Protein AF-A0AAE0TF89-F1 (afdb_monomer_lite)

Radius of gyration: 23.38 Å; chains: 1; bounding box: 42×33×92 Å

Structure (mmCIF, N/CA/C/O backbone):
data_AF-A0AAE0TF89-F1
#
_entry.id   AF-A0AAE0TF89-F1
#
loop_
_atom_site.group_PDB
_atom_site.id
_atom_site.type_symbol
_atom_site.label_atom_id
_atom_site.label_alt_id
_atom_site.label_comp_id
_atom_site.label_asym_id
_atom_site.label_entity_id
_atom_site.label_seq_id
_atom_site.pdbx_PDB_ins_code
_atom_site.Cartn_x
_atom_site.Cartn_y
_atom_site.Cartn_z
_atom_site.occupancy
_atom_site.B_iso_or_equiv
_atom_site.auth_seq_id
_atom_site.auth_comp_id
_atom_site.auth_asym_id
_atom_site.auth_atom_id
_atom_site.pdbx_PDB_model_num
ATOM 1 N N . MET A 1 1 ? 21.363 7.075 -75.335 1.00 53.72 1 MET A N 1
ATOM 2 C CA . MET A 1 1 ? 21.783 6.144 -74.266 1.00 53.72 1 MET A CA 1
ATOM 3 C C . MET A 1 1 ? 21.909 6.945 -72.975 1.00 53.72 1 MET A C 1
ATOM 5 O O . MET A 1 1 ? 23.006 7.226 -72.544 1.00 53.72 1 MET A O 1
ATOM 9 N N . GLU A 1 2 ? 20.785 7.382 -72.408 1.00 53.09 2 GLU A N 1
ATOM 10 C CA . GLU A 1 2 ? 20.727 8.344 -71.283 1.00 53.09 2 GLU A CA 1
ATOM 11 C C . GLU A 1 2 ? 19.490 8.018 -70.412 1.00 53.09 2 GLU A C 1
ATOM 13 O O . GLU A 1 2 ? 18.697 8.880 -70.064 1.00 53.09 2 GLU A O 1
ATOM 18 N N . MET A 1 3 ? 19.216 6.729 -70.156 1.00 52.56 3 MET A N 1
ATOM 19 C CA . MET A 1 3 ? 17.988 6.321 -69.439 1.00 52.56 3 MET A CA 1
ATOM 20 C C . MET A 1 3 ? 18.171 5.102 -68.520 1.00 52.56 3 MET A C 1
ATOM 22 O O . MET A 1 3 ? 17.203 4.475 -68.112 1.00 52.56 3 MET A O 1
ATOM 26 N N . TYR A 1 4 ? 19.419 4.759 -68.179 1.00 51.81 4 TYR A N 1
ATOM 27 C CA . TYR A 1 4 ? 19.742 3.656 -67.257 1.00 51.81 4 TYR A CA 1
ATOM 28 C C . TYR A 1 4 ? 20.393 4.131 -65.944 1.00 51.81 4 TYR A C 1
ATOM 30 O O . TYR A 1 4 ? 20.524 3.346 -65.007 1.00 51.81 4 TYR A O 1
ATOM 38 N N . GLY A 1 5 ? 20.770 5.414 -65.848 1.00 50.16 5 GLY A N 1
ATOM 39 C CA . GLY A 1 5 ? 21.428 5.985 -64.665 1.00 50.16 5 GLY A CA 1
ATOM 40 C C . GLY A 1 5 ? 20.470 6.349 -63.528 1.00 50.16 5 GLY A C 1
ATOM 41 O O . GLY A 1 5 ? 20.773 6.102 -62.365 1.00 50.16 5 GLY A O 1
ATOM 42 N N . VAL A 1 6 ? 19.280 6.868 -63.845 1.00 54.62 6 VAL A N 1
ATOM 43 C CA . VAL A 1 6 ? 18.334 7.364 -62.825 1.00 54.62 6 VAL A CA 1
ATOM 44 C C . VAL A 1 6 ? 17.657 6.213 -62.066 1.00 54.62 6 VAL A C 1
ATOM 46 O O . VAL A 1 6 ? 17.413 6.308 -60.865 1.00 54.62 6 VAL A O 1
ATOM 49 N N . LEU A 1 7 ? 17.445 5.073 -62.733 1.00 45.34 7 LEU A N 1
ATOM 50 C CA . LEU A 1 7 ? 16.777 3.902 -62.157 1.00 45.34 7 LEU A CA 1
ATOM 51 C C . LEU A 1 7 ? 17.618 3.195 -61.074 1.00 45.34 7 LEU A C 1
ATOM 53 O O . LEU A 1 7 ? 17.060 2.561 -60.183 1.00 45.34 7 LEU A O 1
ATOM 57 N N . ARG A 1 8 ? 18.953 3.342 -61.094 1.00 51.94 8 ARG A N 1
ATOM 58 C CA . ARG A 1 8 ? 19.834 2.807 -60.038 1.00 51.94 8 ARG A CA 1
ATOM 59 C C . ARG A 1 8 ? 19.891 3.681 -58.783 1.00 51.94 8 ARG A C 1
ATOM 61 O O . ARG A 1 8 ? 20.169 3.152 -57.715 1.00 51.94 8 ARG A O 1
ATOM 68 N N . ILE A 1 9 ? 19.599 4.977 -58.893 1.00 49.66 9 ILE A N 1
ATOM 69 C CA . ILE A 1 9 ? 19.632 5.912 -57.754 1.00 49.66 9 ILE A CA 1
ATOM 70 C C . ILE A 1 9 ? 18.368 5.770 -56.889 1.00 49.66 9 ILE A C 1
ATOM 72 O O . ILE A 1 9 ? 18.429 5.909 -55.671 1.00 49.66 9 ILE A O 1
ATOM 76 N N . ILE A 1 10 ? 17.228 5.414 -57.490 1.00 53.19 10 ILE A N 1
ATOM 77 C CA . ILE A 1 10 ? 15.968 5.217 -56.751 1.00 53.19 10 ILE A CA 1
ATOM 78 C C . ILE A 1 10 ? 16.016 3.938 -55.890 1.00 53.19 10 ILE A C 1
ATOM 80 O O . ILE A 1 10 ? 15.453 3.910 -54.799 1.00 53.19 10 ILE A O 1
ATOM 84 N N . LEU A 1 11 ? 16.740 2.901 -56.330 1.00 50.09 11 LEU A N 1
ATOM 85 C CA . LEU A 1 11 ? 16.826 1.613 -55.624 1.00 50.09 11 LEU A CA 1
ATOM 86 C C . LEU A 1 11 ? 17.770 1.607 -54.407 1.00 50.09 11 LEU A C 1
ATOM 88 O O . LEU A 1 11 ? 17.680 0.696 -53.588 1.00 50.09 11 LEU A O 1
ATOM 92 N N . THR A 1 12 ? 18.659 2.593 -54.249 1.00 50.34 12 THR A N 1
ATOM 93 C CA . THR A 1 12 ? 19.556 2.676 -53.078 1.00 50.34 12 THR A CA 1
ATOM 94 C C . THR A 1 12 ? 18.994 3.534 -51.942 1.00 50.34 12 THR A C 1
ATOM 96 O O . THR A 1 12 ? 19.405 3.364 -50.795 1.00 50.34 12 THR A O 1
ATOM 99 N N . LEU A 1 13 ? 18.015 4.406 -52.214 1.00 48.84 13 LEU A N 1
ATOM 100 C CA . LEU A 1 13 ? 17.406 5.284 -51.203 1.00 48.84 13 LEU A CA 1
ATOM 101 C C . LEU A 1 13 ? 16.336 4.599 -50.335 1.00 48.84 13 LEU A C 1
ATOM 103 O O . LEU A 1 13 ? 16.014 5.100 -49.262 1.00 48.84 13 LEU A O 1
ATOM 107 N N . THR A 1 14 ? 15.814 3.437 -50.732 1.00 49.97 14 THR A N 1
ATOM 108 C CA . THR A 1 14 ? 14.809 2.701 -49.939 1.00 49.97 14 THR A CA 1
ATOM 109 C C . THR A 1 14 ? 15.412 1.799 -48.857 1.00 49.97 14 THR A C 1
ATOM 111 O O . THR A 1 14 ? 14.685 1.308 -48.000 1.00 49.97 14 THR A O 1
ATOM 114 N N . SER A 1 15 ? 16.736 1.596 -48.850 1.00 50.00 15 SER A N 1
ATOM 115 C CA . SER A 1 15 ? 17.427 0.695 -47.909 1.00 50.00 15 SER A CA 1
ATOM 116 C C . SER A 1 15 ? 17.772 1.329 -46.550 1.00 50.00 15 SER A C 1
ATOM 118 O O . SER A 1 15 ? 18.334 0.650 -45.693 1.00 50.00 15 SER A O 1
ATOM 120 N N . TYR A 1 16 ? 17.454 2.609 -46.334 1.00 48.31 16 TYR A N 1
ATOM 121 C CA . TYR A 1 16 ? 17.784 3.342 -45.102 1.00 48.31 16 TYR A CA 1
ATOM 122 C C . TYR A 1 16 ? 16.571 3.693 -44.235 1.00 48.31 16 TYR A C 1
ATOM 124 O O . TYR A 1 16 ? 16.687 4.492 -43.307 1.00 48.31 16 TYR A O 1
ATOM 132 N N . ILE A 1 17 ? 15.415 3.063 -44.459 1.00 57.66 17 ILE A N 1
ATOM 133 C CA . ILE A 1 17 ? 14.362 3.048 -43.437 1.00 57.66 17 ILE A CA 1
ATOM 134 C C . ILE A 1 17 ? 14.752 1.977 -42.418 1.00 57.66 17 ILE A C 1
ATOM 136 O O . ILE A 1 17 ? 14.199 0.881 -42.378 1.00 57.66 17 ILE A O 1
ATOM 140 N N . VAL A 1 18 ? 15.752 2.297 -41.593 1.00 58.41 18 VAL A N 1
ATOM 141 C CA . VAL A 1 18 ? 15.898 1.653 -40.291 1.00 58.41 18 VAL A CA 1
ATOM 142 C C . VAL A 1 18 ? 14.639 2.045 -39.530 1.00 58.41 18 VAL A C 1
ATOM 144 O O . VAL A 1 18 ? 14.551 3.135 -38.962 1.00 58.41 18 VAL A O 1
ATOM 147 N N . LEU A 1 19 ? 13.621 1.183 -39.576 1.00 53.25 19 LEU A N 1
ATOM 148 C CA . LEU A 1 19 ? 12.560 1.220 -38.589 1.00 53.25 19 LEU A CA 1
ATOM 149 C C . LEU A 1 19 ? 13.248 0.992 -37.244 1.00 53.25 19 LEU A C 1
ATOM 151 O O . LEU A 1 19 ? 13.495 -0.140 -36.838 1.00 53.25 19 LEU A O 1
ATOM 155 N N . CYS A 1 20 ? 13.549 2.086 -36.547 1.00 48.41 20 CYS A N 1
ATOM 156 C CA . CYS A 1 20 ? 13.600 2.081 -35.098 1.00 48.41 20 CYS A CA 1
ATOM 157 C C . CYS A 1 20 ? 12.196 1.695 -34.632 1.00 48.41 20 CYS A C 1
ATOM 159 O O . CYS A 1 20 ? 11.366 2.546 -34.309 1.00 48.41 20 CYS A O 1
ATOM 161 N N . THR A 1 21 ? 11.897 0.398 -34.641 1.00 48.00 21 THR A N 1
ATOM 162 C CA . THR A 1 21 ? 10.799 -0.141 -33.863 1.00 48.00 21 THR A CA 1
ATOM 163 C C . THR A 1 21 ? 11.173 0.144 -32.418 1.00 48.00 21 THR A C 1
ATOM 165 O O . THR A 1 21 ? 11.981 -0.571 -31.826 1.00 48.00 21 THR A O 1
ATOM 168 N N . ARG A 1 22 ? 10.645 1.237 -31.854 1.00 51.31 22 ARG A N 1
ATOM 169 C CA . ARG A 1 22 ? 10.562 1.371 -30.400 1.00 51.31 22 ARG A CA 1
ATOM 170 C C . ARG A 1 22 ? 9.903 0.085 -29.924 1.00 51.31 22 ARG A C 1
ATOM 172 O O . ARG A 1 22 ? 8.754 -0.160 -30.288 1.00 51.31 22 ARG A O 1
ATOM 179 N N . GLY A 1 23 ? 10.638 -0.746 -29.191 1.00 45.41 23 GLY A N 1
ATOM 180 C CA . GLY A 1 23 ? 10.047 -1.876 -28.493 1.00 45.41 23 GLY A CA 1
ATOM 181 C C . GLY A 1 23 ? 8.944 -1.328 -27.598 1.00 45.41 23 GLY A C 1
ATOM 182 O O . GLY A 1 23 ? 9.224 -0.689 -26.589 1.00 45.41 23 GLY A O 1
ATOM 183 N N . GLN A 1 24 ? 7.691 -1.486 -28.018 1.00 49.53 24 GLN A N 1
ATOM 184 C CA . GLN A 1 24 ? 6.529 -1.237 -27.179 1.00 49.53 24 GLN A CA 1
ATOM 185 C C . GLN A 1 24 ? 6.420 -2.435 -26.245 1.00 49.53 24 GLN A C 1
ATOM 187 O O . GLN A 1 24 ? 5.782 -3.433 -26.559 1.00 49.53 24 GLN A O 1
ATOM 192 N N . GLY A 1 25 ? 7.138 -2.349 -25.135 1.00 54.75 25 GLY A N 1
ATOM 193 C CA . GLY A 1 25 ? 7.167 -3.366 -24.095 1.00 54.75 25 GLY A CA 1
ATOM 194 C C . GLY A 1 25 ? 7.414 -2.709 -22.750 1.00 54.75 25 GLY A C 1
ATOM 195 O O . GLY A 1 25 ? 8.393 -3.003 -22.080 1.00 54.75 25 GLY A O 1
ATOM 196 N N . THR A 1 26 ? 6.581 -1.734 -22.399 1.00 66.00 26 THR A N 1
ATOM 197 C CA . THR A 1 26 ? 6.654 -1.007 -21.124 1.00 66.00 26 THR A CA 1
ATOM 198 C C . THR A 1 26 ? 5.358 -1.171 -20.340 1.00 66.00 26 THR A C 1
ATOM 200 O O . THR A 1 26 ? 4.890 -0.251 -19.680 1.00 66.00 26 THR A O 1
ATOM 203 N N . SER A 1 27 ? 4.738 -2.350 -20.419 1.00 80.56 27 SER A N 1
ATOM 204 C CA . SER A 1 27 ? 3.669 -2.720 -19.492 1.00 80.56 27 SER A CA 1
ATOM 205 C C . SER A 1 27 ? 4.264 -3.556 -18.365 1.00 80.56 27 SER A C 1
ATOM 207 O O . SER A 1 27 ? 5.006 -4.505 -18.611 1.00 80.56 27 SER A O 1
ATOM 209 N N . CYS A 1 28 ? 3.965 -3.195 -17.121 1.00 87.19 28 CYS A N 1
ATOM 210 C CA . CYS A 1 28 ? 4.351 -3.996 -15.973 1.00 87.19 28 CYS A CA 1
ATOM 211 C C . CYS A 1 28 ? 3.206 -4.968 -15.665 1.00 87.19 28 CYS A C 1
ATOM 213 O O . CYS A 1 28 ? 2.103 -4.550 -15.315 1.00 87.19 28 CYS A O 1
ATOM 215 N N . LYS A 1 29 ? 3.443 -6.273 -15.826 1.00 92.94 29 LYS A N 1
ATOM 216 C CA . LYS A 1 29 ? 2.434 -7.308 -15.573 1.00 92.94 29 LYS A CA 1
ATOM 217 C C . LYS A 1 29 ? 2.501 -7.758 -14.121 1.00 92.94 29 LYS A C 1
ATOM 219 O O . LYS A 1 29 ? 3.475 -8.399 -13.717 1.00 92.94 29 LYS A O 1
ATOM 224 N N . THR A 1 30 ? 1.446 -7.478 -13.360 1.00 92.25 30 THR A N 1
ATOM 225 C CA . THR A 1 30 ? 1.287 -7.937 -11.974 1.00 92.25 30 THR A CA 1
ATOM 226 C C . THR A 1 30 ? 1.415 -9.464 -11.878 1.00 92.25 30 THR A C 1
ATOM 228 O O . THR A 1 30 ? 0.779 -10.220 -12.619 1.00 92.25 30 THR A O 1
ATOM 231 N N . LYS A 1 31 ? 2.254 -9.933 -10.953 1.00 93.00 31 LYS A N 1
ATOM 232 C CA . LYS A 1 31 ? 2.510 -11.341 -10.628 1.00 93.00 31 LYS A CA 1
ATOM 233 C C . LYS A 1 31 ? 2.360 -11.542 -9.121 1.00 93.00 31 LYS A C 1
ATOM 235 O O . LYS A 1 31 ? 3.315 -11.425 -8.355 1.00 93.00 31 LYS A O 1
ATOM 240 N N . GLY A 1 32 ? 1.141 -11.881 -8.707 1.00 92.69 32 GLY A N 1
ATOM 241 C CA . GLY A 1 32 ? 0.784 -11.974 -7.292 1.00 92.69 32 GLY A CA 1
ATOM 242 C C . GLY A 1 32 ? 0.779 -10.602 -6.615 1.00 92.69 32 GLY A C 1
ATOM 243 O O . GLY A 1 32 ? 0.699 -9.577 -7.283 1.00 92.69 32 GLY A O 1
ATOM 244 N N . ARG A 1 33 ? 0.884 -10.587 -5.283 1.00 93.56 33 ARG A N 1
ATOM 245 C CA . ARG A 1 33 ? 0.727 -9.363 -4.475 1.00 93.56 33 ARG A CA 1
ATOM 246 C C . ARG A 1 33 ? 1.940 -8.427 -4.470 1.00 93.56 33 ARG A C 1
ATOM 248 O O . ARG A 1 33 ? 1.828 -7.269 -4.094 1.00 93.56 33 ARG A O 1
ATOM 255 N N . CYS A 1 34 ? 3.103 -8.945 -4.855 1.00 92.19 34 CYS A N 1
ATOM 256 C CA . CYS A 1 34 ? 4.397 -8.338 -4.528 1.00 92.19 34 CYS A CA 1
ATOM 257 C C . CYS A 1 34 ? 5.278 -8.015 -5.711 1.00 92.19 34 CYS A C 1
ATOM 259 O O . CYS A 1 34 ? 6.291 -7.336 -5.552 1.00 92.19 34 CYS A O 1
ATOM 261 N N . LYS A 1 35 ? 4.978 -8.613 -6.858 1.00 92.19 35 LYS A N 1
ATOM 262 C CA . LYS A 1 35 ? 5.892 -8.623 -7.980 1.00 92.19 35 LYS A CA 1
ATOM 263 C C . LYS A 1 35 ? 5.171 -8.126 -9.205 1.00 92.19 35 LYS A C 1
ATOM 265 O O . LYS A 1 35 ? 4.012 -8.451 -9.443 1.00 92.19 35 LYS A O 1
ATOM 270 N N . CYS A 1 36 ? 5.899 -7.384 -10.006 1.00 91.69 36 CYS A N 1
ATOM 271 C CA . CYS A 1 36 ? 5.471 -6.983 -11.318 1.00 91.69 36 CYS A CA 1
ATOM 272 C C . CYS A 1 36 ? 6.632 -7.188 -12.284 1.00 91.69 36 CYS A C 1
ATOM 274 O O . CYS A 1 36 ? 7.776 -6.911 -11.932 1.00 91.69 36 CYS A O 1
ATOM 276 N N . VAL A 1 37 ? 6.354 -7.763 -13.451 1.00 92.62 37 VAL A N 1
ATOM 277 C CA . VAL A 1 37 ? 7.380 -8.178 -14.416 1.00 92.62 37 VAL A CA 1
ATOM 278 C C . VAL A 1 37 ? 7.155 -7.440 -15.726 1.00 92.62 37 VAL A C 1
ATOM 280 O O . VAL A 1 37 ? 6.039 -7.432 -16.250 1.00 92.62 37 VAL A O 1
ATOM 283 N N . PHE A 1 38 ? 8.212 -6.819 -16.231 1.00 88.88 38 PHE A N 1
ATOM 284 C CA . PHE A 1 38 ? 8.236 -6.122 -17.508 1.00 88.88 38 PHE A CA 1
ATOM 285 C C . PHE A 1 38 ? 8.462 -7.096 -18.666 1.00 88.88 38 PHE A C 1
ATOM 287 O O . PHE A 1 38 ? 8.901 -8.233 -18.481 1.00 88.88 38 PHE A O 1
ATOM 294 N N . ASP A 1 39 ? 8.167 -6.646 -19.884 1.00 88.56 39 ASP A N 1
ATOM 295 C CA . ASP A 1 39 ? 8.312 -7.471 -21.086 1.00 88.56 39 ASP A CA 1
ATOM 296 C C . ASP A 1 39 ? 9.784 -7.815 -21.406 1.00 88.56 39 ASP A C 1
ATOM 298 O O . ASP A 1 39 ? 10.045 -8.811 -22.078 1.00 88.56 39 ASP A O 1
ATOM 302 N N . ASP A 1 40 ? 10.744 -7.044 -20.885 1.00 83.88 40 ASP A N 1
ATOM 303 C CA . ASP A 1 40 ? 12.190 -7.289 -20.999 1.00 83.88 40 ASP A CA 1
ATOM 304 C C . ASP A 1 40 ? 12.751 -8.234 -19.914 1.00 83.88 40 ASP A C 1
ATOM 306 O O . ASP A 1 40 ? 13.953 -8.496 -19.872 1.00 83.88 40 ASP A O 1
ATOM 310 N N . GLY A 1 41 ? 11.885 -8.766 -19.044 1.00 85.69 41 GLY A N 1
ATOM 311 C CA . GLY A 1 41 ? 12.242 -9.686 -17.964 1.00 85.69 41 GLY A CA 1
ATOM 312 C C . GLY A 1 41 ? 12.628 -9.007 -16.651 1.00 85.69 41 GLY A C 1
ATOM 313 O O . GLY A 1 41 ? 12.650 -9.683 -15.620 1.00 85.69 41 GLY A O 1
ATOM 314 N N . LYS A 1 42 ? 12.852 -7.686 -16.638 1.00 86.12 42 LYS A N 1
ATOM 315 C CA . LYS A 1 42 ? 13.070 -6.945 -15.391 1.00 86.12 42 LYS A CA 1
ATOM 316 C C . LYS A 1 42 ? 11.837 -7.035 -14.502 1.00 86.12 42 LYS A C 1
ATOM 318 O O . LYS A 1 42 ? 10.716 -7.253 -14.971 1.00 86.12 42 LYS A O 1
ATOM 323 N N . ALA A 1 43 ? 12.022 -6.838 -13.202 1.00 88.06 43 ALA A N 1
ATOM 324 C CA . ALA A 1 43 ? 10.921 -6.915 -12.261 1.00 88.06 43 ALA A CA 1
ATOM 325 C C . ALA A 1 43 ? 11.037 -5.888 -11.141 1.00 88.06 43 ALA A C 1
ATOM 327 O O . ALA A 1 43 ? 12.122 -5.550 -10.682 1.00 88.06 43 ALA A O 1
ATOM 328 N N . ILE A 1 44 ? 9.877 -5.459 -10.659 1.00 86.75 44 ILE A N 1
ATOM 329 C CA . ILE A 1 44 ? 9.731 -4.778 -9.379 1.00 86.75 44 ILE A CA 1
ATOM 330 C C . ILE A 1 44 ? 9.265 -5.828 -8.391 1.00 86.75 44 ILE A C 1
ATOM 332 O O . ILE A 1 44 ? 8.268 -6.505 -8.638 1.00 86.75 44 ILE A O 1
ATOM 336 N N . ASN A 1 45 ? 9.990 -5.978 -7.289 1.00 88.81 45 ASN A N 1
ATOM 337 C CA . ASN A 1 45 ? 9.646 -6.908 -6.228 1.00 88.81 45 ASN A CA 1
ATOM 338 C C . ASN A 1 45 ? 9.683 -6.178 -4.886 1.00 88.81 45 ASN A C 1
ATOM 340 O O . ASN A 1 45 ? 10.750 -5.806 -4.417 1.00 88.81 45 ASN A O 1
ATOM 344 N N . ILE A 1 46 ? 8.517 -5.989 -4.272 1.00 90.19 46 ILE A N 1
ATOM 345 C CA . ILE A 1 46 ? 8.377 -5.300 -2.980 1.00 90.19 46 ILE A CA 1
ATOM 346 C C . ILE A 1 46 ? 8.223 -6.272 -1.803 1.00 90.19 46 ILE A C 1
ATOM 348 O O . ILE A 1 46 ? 7.859 -5.867 -0.702 1.00 90.19 46 ILE A O 1
ATOM 352 N N . MET A 1 47 ? 8.498 -7.562 -2.016 1.00 89.94 47 MET A N 1
ATOM 353 C CA . MET A 1 47 ? 8.330 -8.615 -1.010 1.00 89.94 47 MET A CA 1
ATOM 354 C C . MET A 1 47 ? 9.146 -8.385 0.267 1.00 89.94 47 MET A C 1
ATOM 356 O O . MET A 1 47 ? 8.668 -8.718 1.347 1.00 89.94 47 MET A O 1
ATOM 360 N N . SER A 1 48 ? 10.350 -7.815 0.163 1.00 87.50 48 SER A N 1
ATOM 361 C CA . SER A 1 48 ? 11.207 -7.523 1.320 1.00 87.50 48 SER A CA 1
ATOM 362 C C . SER A 1 48 ? 10.772 -6.285 2.110 1.00 87.50 48 SER A C 1
ATOM 364 O O . SER A 1 48 ? 11.254 -6.074 3.220 1.00 87.50 48 SER A O 1
ATOM 366 N N . LEU A 1 49 ? 9.845 -5.478 1.577 1.00 87.31 49 LEU A N 1
ATOM 367 C CA . LEU A 1 49 ? 9.368 -4.267 2.246 1.00 87.31 49 LEU A CA 1
ATOM 368 C C . LEU A 1 49 ? 8.292 -4.550 3.300 1.00 87.31 49 LEU A C 1
ATOM 370 O O . LEU A 1 49 ? 8.078 -3.718 4.178 1.00 87.31 49 LEU A O 1
ATOM 374 N N . GLY A 1 50 ? 7.584 -5.674 3.191 1.00 89.50 50 GLY A N 1
ATOM 375 C CA . GLY A 1 50 ? 6.480 -6.018 4.082 1.00 89.50 50 GLY A CA 1
ATOM 376 C C . GLY A 1 50 ? 6.909 -6.896 5.251 1.00 89.50 50 GLY A C 1
ATOM 377 O O . GLY A 1 50 ? 7.775 -7.758 5.109 1.00 89.50 50 GLY A O 1
ATOM 378 N N . ASN A 1 51 ? 6.256 -6.719 6.396 1.00 95.00 51 ASN A N 1
ATOM 379 C CA . ASN A 1 51 ? 6.388 -7.633 7.523 1.00 95.00 51 ASN A CA 1
ATOM 380 C C . ASN A 1 51 ? 5.517 -8.881 7.297 1.00 95.00 51 ASN A C 1
ATOM 382 O O . ASN A 1 51 ? 4.390 -8.785 6.812 1.00 95.00 51 ASN A O 1
ATOM 386 N N . THR A 1 52 ? 6.012 -10.056 7.684 1.00 96.69 52 THR A N 1
ATOM 387 C CA . THR A 1 52 ? 5.302 -11.344 7.549 1.00 96.69 52 THR A CA 1
ATOM 388 C C . THR A 1 52 ? 4.644 -11.821 8.846 1.00 96.69 52 THR A C 1
ATOM 390 O O . THR A 1 52 ? 4.013 -12.875 8.870 1.00 96.69 52 THR A O 1
ATOM 393 N N . ASP A 1 53 ? 4.758 -11.053 9.929 1.00 96.88 53 ASP A N 1
ATOM 394 C CA . ASP A 1 53 ? 4.255 -11.376 11.270 1.00 96.88 53 ASP A CA 1
ATOM 395 C C . ASP A 1 53 ? 2.791 -10.951 11.491 1.00 96.88 53 ASP A C 1
ATOM 397 O O . ASP A 1 53 ? 2.324 -10.871 12.626 1.00 96.88 53 ASP A O 1
ATOM 401 N N . SER A 1 54 ? 2.056 -10.701 10.401 1.00 96.00 54 SER A N 1
ATOM 402 C CA . SER A 1 54 ? 0.670 -10.207 10.400 1.00 96.00 54 SER A CA 1
ATOM 403 C C . SER A 1 54 ? 0.481 -8.835 11.059 1.00 96.00 54 SER A C 1
ATOM 405 O O . SER A 1 54 ? -0.649 -8.468 11.390 1.00 96.00 54 SER A O 1
ATOM 407 N N . LYS A 1 55 ? 1.562 -8.061 11.224 1.00 97.31 55 LYS A N 1
ATOM 408 C CA . LYS A 1 55 ? 1.524 -6.670 11.684 1.00 97.31 55 LYS A CA 1
ATOM 409 C C . LYS A 1 55 ? 1.863 -5.709 10.549 1.00 97.31 55 LYS A C 1
ATOM 411 O O . LYS A 1 55 ? 2.617 -6.074 9.643 1.00 97.31 55 LYS A O 1
ATOM 416 N N . PRO A 1 56 ? 1.345 -4.472 10.587 1.00 96.69 56 PRO A N 1
ATOM 417 C CA . PRO A 1 56 ? 1.745 -3.467 9.620 1.00 96.69 56 PRO A CA 1
ATOM 418 C C . PRO A 1 56 ? 3.242 -3.164 9.733 1.00 96.69 56 PRO A C 1
ATOM 420 O O . PRO A 1 56 ? 3.799 -3.087 10.828 1.00 96.69 56 PRO A O 1
ATOM 423 N N . ARG A 1 57 ? 3.909 -2.985 8.587 1.00 95.19 57 ARG A N 1
ATOM 424 C CA . ARG A 1 57 ? 5.300 -2.511 8.558 1.00 95.19 57 ARG A CA 1
ATOM 425 C C . ARG A 1 57 ? 5.391 -1.063 9.033 1.00 95.19 57 ARG A C 1
ATOM 427 O O . ARG A 1 57 ? 6.352 -0.695 9.704 1.00 95.19 57 ARG A O 1
ATOM 434 N N . PHE A 1 58 ? 4.398 -0.267 8.662 1.00 94.81 58 PHE A N 1
ATOM 435 C CA . PHE A 1 58 ? 4.253 1.127 9.048 1.00 94.81 58 PHE A CA 1
ATOM 436 C C . PHE A 1 58 ? 2.945 1.225 9.797 1.00 94.81 58 PHE A C 1
ATOM 438 O O . PHE A 1 58 ? 1.896 1.075 9.182 1.00 94.81 58 PHE A O 1
ATOM 445 N N . GLN A 1 59 ? 3.024 1.381 11.110 1.00 96.00 59 GLN A N 1
ATOM 446 C CA . GLN A 1 59 ? 1.864 1.403 11.987 1.00 96.00 59 GLN A CA 1
ATOM 447 C C . GLN A 1 59 ? 1.573 2.837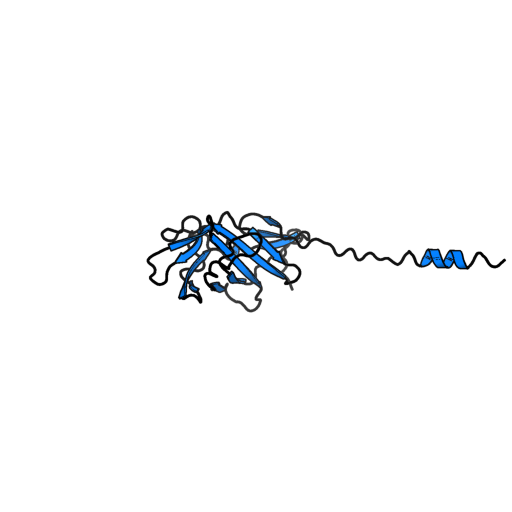 12.416 1.00 96.00 59 GLN A C 1
ATOM 449 O O . GLN A 1 59 ? 2.514 3.548 12.771 1.00 96.00 59 GLN A O 1
ATOM 454 N N . ASP A 1 60 ? 0.299 3.232 12.380 1.00 94.88 60 ASP A N 1
ATOM 455 C CA . ASP A 1 60 ? -0.204 4.513 12.887 1.00 94.88 60 ASP A CA 1
ATOM 456 C C . ASP A 1 60 ? 0.654 5.714 12.456 1.00 94.88 60 ASP A C 1
ATOM 458 O O . ASP A 1 60 ? 1.019 6.589 13.246 1.00 94.88 60 ASP A O 1
ATOM 462 N N . VAL A 1 61 ? 1.024 5.758 11.174 1.00 92.94 61 VAL A N 1
ATOM 463 C CA . VAL A 1 61 ? 1.797 6.870 10.622 1.00 92.94 61 VAL A CA 1
ATOM 464 C C . VAL A 1 61 ? 0.849 8.021 10.334 1.00 92.94 61 VAL A C 1
ATOM 466 O O . VAL A 1 61 ? -0.094 7.889 9.557 1.00 92.94 61 VAL A O 1
ATOM 469 N N . ARG A 1 62 ? 1.105 9.163 10.969 1.00 92.94 62 ARG A N 1
ATOM 470 C CA . ARG A 1 62 ? 0.284 10.365 10.821 1.00 92.94 62 ARG A CA 1
ATOM 471 C C . ARG A 1 62 ? 0.393 10.938 9.404 1.00 92.94 62 ARG A C 1
ATOM 473 O O . ARG A 1 62 ? 1.501 11.192 8.930 1.00 92.94 62 ARG A O 1
ATOM 480 N N . GLY A 1 63 ? -0.748 11.131 8.751 1.00 88.00 63 GLY A N 1
ATOM 481 C CA . GLY A 1 63 ? -0.880 11.777 7.449 1.00 88.00 63 GLY A CA 1
ATOM 482 C C . GLY A 1 63 ? -0.909 13.300 7.532 1.00 88.00 63 GLY A C 1
ATOM 483 O O . GLY A 1 63 ? -0.952 13.884 8.615 1.00 88.00 63 GLY A O 1
ATOM 484 N N . GLN A 1 64 ? -0.886 13.956 6.369 1.00 87.62 64 GLN A N 1
ATOM 485 C CA . GLN A 1 64 ? -0.985 15.422 6.279 1.00 87.62 64 GLN A CA 1
ATOM 486 C C . GLN A 1 64 ? -2.406 15.943 6.543 1.00 87.62 64 GLN A C 1
ATOM 488 O O . GLN A 1 64 ? -2.585 17.121 6.836 1.00 87.62 64 GLN A O 1
ATOM 493 N N . ASP A 1 65 ? -3.409 15.070 6.454 1.00 85.38 65 ASP A N 1
ATOM 494 C CA . ASP A 1 65 ? -4.801 15.308 6.849 1.00 85.38 65 ASP A CA 1
ATOM 495 C C . ASP A 1 65 ? -5.048 15.081 8.352 1.00 85.38 65 ASP A C 1
ATOM 497 O O . ASP A 1 65 ? -6.189 15.106 8.817 1.00 85.38 65 ASP A O 1
ATOM 501 N N . GLU A 1 66 ? -3.968 14.887 9.116 1.00 89.88 66 GLU A N 1
ATOM 502 C CA . GLU A 1 66 ? -3.949 14.656 10.560 1.00 89.88 66 GLU A CA 1
ATOM 503 C C . GLU A 1 66 ? -4.591 13.323 11.000 1.00 89.88 66 GLU A C 1
ATOM 505 O O . GLU A 1 66 ? -4.630 13.048 12.201 1.00 89.88 66 GLU A O 1
ATOM 510 N N . GLU A 1 67 ? -5.044 12.483 10.060 1.00 89.31 67 GLU A N 1
ATOM 511 C CA . GLU A 1 67 ? -5.455 11.096 10.305 1.00 89.31 67 GLU A CA 1
ATOM 512 C C . GLU A 1 67 ? -4.231 10.167 10.400 1.00 89.31 67 GLU A C 1
ATOM 514 O O . GLU A 1 67 ? -3.097 10.559 10.112 1.00 89.31 67 GLU A O 1
ATOM 519 N N . TYR A 1 68 ? -4.438 8.925 10.830 1.00 93.94 68 TYR A N 1
ATOM 520 C CA . TYR A 1 68 ? -3.376 7.936 10.994 1.00 93.94 68 TYR A CA 1
ATOM 521 C C . TYR A 1 68 ? -3.541 6.790 10.003 1.00 93.94 68 TYR A C 1
ATOM 523 O O . TYR A 1 68 ? -4.650 6.388 9.663 1.00 93.94 68 TYR A O 1
ATOM 531 N N . TYR A 1 69 ? -2.421 6.253 9.535 1.00 95.00 69 TYR A N 1
ATOM 532 C CA . TYR A 1 69 ? -2.406 5.240 8.494 1.00 95.00 69 TYR A CA 1
ATOM 533 C C . TYR A 1 69 ? -1.470 4.103 8.856 1.00 95.00 69 TYR A C 1
ATOM 535 O O . TYR A 1 69 ? -0.276 4.309 9.085 1.00 95.00 69 TYR A O 1
ATOM 543 N N . SER A 1 70 ? -2.007 2.890 8.803 1.00 96.75 70 SER A N 1
ATOM 544 C CA . SER A 1 70 ? -1.214 1.672 8.854 1.00 96.75 70 SER A CA 1
ATOM 545 C C . SER A 1 70 ? -1.131 1.038 7.476 1.00 96.75 70 SER A C 1
ATOM 547 O O . SER A 1 70 ? -2.113 0.987 6.726 1.00 96.75 70 SER A O 1
ATOM 549 N N . TYR A 1 71 ? 0.043 0.530 7.123 1.00 96.75 71 TYR A N 1
ATOM 550 C CA . TYR A 1 71 ? 0.265 -0.139 5.852 1.00 96.75 71 TYR A CA 1
ATOM 551 C C . TYR A 1 71 ? 1.277 -1.275 5.966 1.00 96.75 71 TYR A C 1
ATOM 553 O O . TYR A 1 71 ? 2.315 -1.178 6.631 1.00 96.75 71 TYR A O 1
ATOM 561 N N . ASN A 1 72 ? 0.989 -2.345 5.232 1.00 97.12 72 ASN A N 1
ATOM 562 C CA . ASN A 1 72 ? 1.916 -3.432 4.994 1.00 97.12 72 ASN A CA 1
ATOM 563 C C . ASN A 1 72 ? 1.915 -3.769 3.500 1.00 97.12 72 ASN A C 1
ATOM 565 O O . ASN A 1 72 ? 0.897 -4.239 2.984 1.00 97.12 72 ASN A O 1
ATOM 569 N N . PRO A 1 73 ? 3.026 -3.552 2.778 1.00 93.31 73 PRO A N 1
ATOM 570 C CA . PRO A 1 73 ? 3.115 -4.045 1.416 1.00 93.31 73 PRO A CA 1
ATOM 571 C C . PRO A 1 73 ? 3.080 -5.571 1.442 1.00 93.31 73 PRO A C 1
ATOM 573 O O . PRO A 1 73 ? 3.579 -6.185 2.386 1.00 93.31 73 PRO A O 1
ATOM 576 N N . CYS A 1 74 ? 2.549 -6.180 0.380 1.00 92.38 74 CYS A N 1
ATOM 577 C CA . CYS A 1 74 ? 2.553 -7.627 0.133 1.00 92.38 74 CYS A CA 1
ATOM 578 C C . CYS A 1 74 ? 1.711 -8.524 1.034 1.00 92.38 74 CYS A C 1
ATOM 580 O O . CYS A 1 74 ? 1.045 -9.434 0.533 1.00 92.38 74 CYS A O 1
ATOM 582 N N . TYR A 1 75 ? 1.822 -8.348 2.344 1.00 97.19 75 TYR A N 1
ATOM 583 C CA . TYR A 1 75 ? 1.325 -9.301 3.319 1.00 97.19 75 TYR A CA 1
ATOM 584 C C . TYR A 1 75 ? 0.144 -8.704 4.077 1.00 97.19 75 TYR A C 1
ATOM 586 O O . TYR A 1 75 ? 0.214 -7.550 4.504 1.00 97.19 75 TYR A O 1
ATOM 594 N N . PRO A 1 76 ? -0.934 -9.478 4.268 1.00 98.12 76 PRO A N 1
ATOM 595 C CA . PRO A 1 76 ? -2.073 -9.013 5.035 1.00 98.12 76 PRO A CA 1
ATOM 596 C C . PRO A 1 76 ? -1.666 -8.769 6.488 1.00 98.12 76 PRO A C 1
ATOM 598 O O . PRO A 1 76 ? -0.865 -9.514 7.057 1.00 98.12 76 PRO A O 1
ATOM 601 N N . PHE A 1 77 ? -2.251 -7.744 7.096 1.00 98.50 77 PHE A N 1
ATOM 602 C CA . PHE A 1 77 ? -2.207 -7.535 8.539 1.00 98.50 77 PHE A CA 1
ATOM 603 C C . PHE A 1 77 ? -3.619 -7.400 9.107 1.00 98.50 77 PHE A C 1
ATOM 605 O O . PHE A 1 77 ? -4.594 -7.243 8.364 1.00 98.50 77 PHE A O 1
ATOM 612 N N . THR A 1 78 ? -3.718 -7.491 10.433 1.00 97.75 78 THR A N 1
ATOM 613 C CA . THR A 1 78 ? -4.949 -7.188 11.168 1.00 97.75 78 THR A CA 1
ATOM 614 C C . THR A 1 78 ? -4.681 -6.154 12.250 1.00 97.75 78 THR A C 1
ATOM 616 O O . THR A 1 78 ? -3.780 -6.327 13.067 1.00 97.75 78 THR A O 1
ATOM 619 N N . GLU A 1 79 ? -5.488 -5.096 12.264 1.00 94.88 79 GLU A N 1
ATOM 620 C CA . GLU A 1 79 ? -5.450 -4.031 13.266 1.00 94.88 79 GLU A CA 1
ATOM 621 C C . GLU A 1 79 ? -6.869 -3.514 13.521 1.00 94.88 79 GLU A C 1
ATOM 623 O O . GLU A 1 79 ? -7.473 -2.879 12.656 1.00 94.88 79 GLU A O 1
ATOM 628 N N . GLY A 1 80 ? -7.435 -3.841 14.686 1.00 94.38 80 GLY A N 1
ATOM 629 C CA . GLY A 1 80 ? -8.845 -3.564 14.972 1.00 94.38 80 GLY A CA 1
ATOM 630 C C . GLY A 1 80 ? -9.764 -4.148 13.890 1.00 94.38 80 GLY A C 1
ATOM 631 O O . GLY A 1 80 ? -9.676 -5.334 13.568 1.00 94.38 80 GLY A O 1
ATOM 632 N N . ASP A 1 81 ? -10.599 -3.295 13.296 1.00 95.50 81 ASP A N 1
ATOM 633 C CA . ASP A 1 81 ? -11.551 -3.669 12.238 1.00 95.50 81 ASP A CA 1
ATOM 634 C C . ASP A 1 81 ? -10.906 -3.849 10.846 1.00 95.50 81 ASP A C 1
ATOM 636 O O . ASP A 1 81 ? -11.550 -4.305 9.894 1.00 95.50 81 ASP A O 1
ATOM 640 N N . CYS A 1 82 ? -9.622 -3.521 10.693 1.00 96.50 82 CYS A N 1
ATOM 641 C CA . CYS A 1 82 ? -8.890 -3.690 9.443 1.00 96.50 82 CYS A CA 1
ATOM 642 C C . CYS A 1 82 ? -8.358 -5.118 9.290 1.00 96.50 82 CYS A C 1
ATOM 644 O O . CYS A 1 82 ? -7.176 -5.368 9.495 1.00 96.50 82 CYS A O 1
ATOM 646 N N . THR A 1 83 ? -9.226 -6.055 8.905 1.00 97.88 83 THR A N 1
ATOM 647 C CA . THR A 1 83 ? -8.871 -7.466 8.659 1.00 97.88 83 THR A CA 1
ATOM 648 C C . THR A 1 83 ? -8.409 -7.721 7.224 1.00 97.88 83 THR A C 1
ATOM 650 O O . THR A 1 83 ? -9.005 -7.209 6.268 1.00 97.88 83 THR A O 1
ATOM 653 N N . ASP A 1 84 ? -7.363 -8.536 7.056 1.00 97.81 84 ASP A N 1
ATOM 654 C CA . ASP A 1 84 ? -6.731 -8.841 5.760 1.00 97.81 84 ASP A CA 1
ATOM 655 C C . ASP A 1 84 ? -6.353 -7.575 4.968 1.00 97.81 84 ASP A C 1
ATOM 657 O O . ASP A 1 84 ? -6.507 -7.476 3.742 1.00 97.81 84 ASP A O 1
ATOM 661 N N . ALA A 1 85 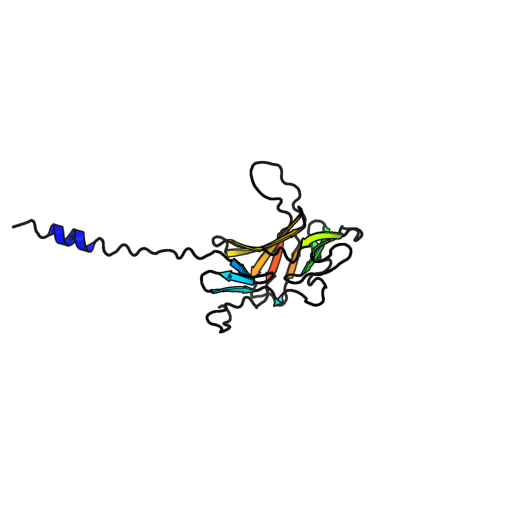? -5.918 -6.550 5.699 1.00 97.75 85 ALA A N 1
ATOM 662 C CA . ALA A 1 85 ? -5.629 -5.241 5.148 1.00 97.75 85 ALA A CA 1
ATOM 663 C C . ALA A 1 85 ? -4.219 -5.203 4.547 1.00 97.75 85 ALA A C 1
ATOM 665 O O . ALA A 1 85 ? -3.281 -5.784 5.087 1.00 97.75 85 ALA A O 1
ATOM 666 N N . ALA A 1 86 ? -4.074 -4.485 3.435 1.00 97.50 86 ALA A N 1
ATOM 667 C CA . ALA A 1 86 ? -2.800 -3.881 3.042 1.00 97.50 86 ALA A CA 1
ATOM 668 C C . ALA A 1 86 ? -2.696 -2.447 3.560 1.00 97.50 86 ALA A C 1
ATOM 670 O O . ALA A 1 86 ? -1.592 -1.971 3.804 1.00 97.50 86 ALA A O 1
ATOM 671 N N . SER A 1 87 ? -3.831 -1.766 3.759 1.00 96.75 87 SER A N 1
ATOM 672 C CA . SER A 1 87 ? -3.870 -0.429 4.341 1.00 96.75 87 SER A CA 1
ATOM 673 C C . SER A 1 87 ? -5.100 -0.225 5.222 1.00 96.75 87 SER A C 1
ATOM 675 O O . SER A 1 87 ? -6.202 -0.688 4.897 1.00 96.75 87 SER A O 1
ATOM 677 N N . CYS A 1 88 ? -4.898 0.489 6.323 1.00 96.56 88 CYS A N 1
ATOM 678 C CA . CYS A 1 88 ? -5.906 0.845 7.307 1.00 96.56 88 CYS A CA 1
ATOM 679 C C . CYS A 1 88 ? -5.825 2.345 7.592 1.00 96.56 88 CYS A C 1
ATOM 681 O O . CYS A 1 88 ? -4.734 2.873 7.793 1.00 96.56 88 CYS A O 1
ATOM 683 N N . LEU A 1 89 ? -6.978 3.006 7.591 1.00 94.62 89 LEU A N 1
ATOM 684 C CA . LEU A 1 89 ? -7.148 4.380 8.038 1.00 94.62 89 LEU A CA 1
ATOM 685 C C . LEU A 1 89 ? -7.624 4.340 9.486 1.00 94.62 89 LEU A C 1
ATOM 687 O O . LEU A 1 89 ? -8.564 3.609 9.797 1.00 94.62 89 LEU A O 1
ATOM 691 N N . ILE A 1 90 ? -7.014 5.145 10.337 1.00 93.81 90 ILE A N 1
ATOM 692 C CA . ILE A 1 90 ? -7.398 5.340 11.723 1.00 93.81 90 ILE A CA 1
ATOM 693 C C . ILE A 1 90 ? -7.735 6.823 11.911 1.00 93.81 90 ILE A C 1
ATOM 695 O O . ILE A 1 90 ? -6.961 7.705 11.532 1.00 93.81 90 ILE A O 1
ATOM 699 N N . ASP A 1 91 ? -8.910 7.104 12.472 1.00 89.44 91 ASP A N 1
ATOM 700 C CA . ASP A 1 91 ? -9.330 8.480 12.732 1.00 89.44 91 ASP A CA 1
ATOM 701 C C . ASP A 1 91 ? -8.406 9.187 13.740 1.00 89.44 91 ASP A C 1
ATOM 703 O O . ASP A 1 91 ? -7.647 8.571 14.489 1.00 89.44 91 ASP A O 1
ATOM 707 N N . GLN A 1 92 ? -8.488 10.515 13.793 1.00 88.94 92 GLN A N 1
ATOM 708 C CA . GLN A 1 92 ? -7.604 11.349 14.621 1.00 88.94 92 GLN A CA 1
ATOM 709 C C . GLN A 1 92 ? -7.672 11.022 16.126 1.00 88.94 92 GLN A C 1
ATOM 711 O O . GLN A 1 92 ? -6.736 11.312 16.868 1.00 88.94 92 GLN A O 1
ATOM 716 N N . ASN A 1 93 ? -8.781 10.424 16.579 1.00 88.31 93 ASN A N 1
ATOM 717 C CA . ASN A 1 93 ? -9.005 10.038 17.974 1.00 88.31 93 ASN A CA 1
ATOM 718 C C . ASN A 1 93 ? -8.629 8.575 18.270 1.00 88.31 93 ASN A C 1
ATOM 720 O O . ASN A 1 93 ? -8.821 8.116 19.401 1.00 88.31 93 ASN A O 1
ATOM 724 N N . LEU A 1 94 ? -8.126 7.838 17.274 1.00 85.38 94 LEU A N 1
ATOM 725 C CA . LEU A 1 94 ? -7.771 6.419 17.358 1.00 85.38 94 LEU A CA 1
ATOM 726 C C . LEU A 1 94 ? -8.939 5.506 17.779 1.00 85.38 94 LEU A C 1
ATOM 728 O O . LEU A 1 94 ? -8.730 4.434 18.345 1.00 85.38 94 LEU A O 1
ATOM 732 N N . GLN A 1 95 ? -10.177 5.937 17.538 1.00 88.44 95 GLN A N 1
ATOM 733 C CA . GLN A 1 95 ? -11.398 5.220 17.915 1.00 88.44 95 GLN A CA 1
ATOM 734 C C . GLN A 1 95 ? -11.995 4.427 16.759 1.00 88.44 95 GLN A C 1
ATOM 736 O O . GLN A 1 95 ? -12.753 3.487 16.995 1.00 88.44 95 GLN A O 1
ATOM 741 N N . LYS A 1 96 ? -11.709 4.823 15.517 1.00 91.62 96 LYS A N 1
ATOM 742 C CA . LYS A 1 96 ? -12.310 4.219 14.334 1.00 91.62 96 LYS A CA 1
ATOM 743 C C . LYS A 1 96 ? -11.243 3.797 13.343 1.00 91.62 96 LYS A C 1
ATOM 745 O O . LYS A 1 96 ? -10.517 4.635 12.819 1.00 91.62 96 LYS A O 1
ATOM 750 N N . GLN A 1 97 ? -11.237 2.508 13.028 1.00 94.25 97 GLN A N 1
ATOM 751 C CA . GLN A 1 97 ? -10.429 1.926 11.966 1.00 94.25 97 GLN A CA 1
ATOM 752 C C . GLN A 1 97 ? -11.294 1.640 10.733 1.00 94.25 97 GLN A C 1
ATOM 754 O O . GLN A 1 97 ? -12.419 1.150 10.831 1.00 94.25 97 GLN A O 1
ATOM 759 N N . ILE A 1 98 ? -10.780 1.954 9.546 1.00 93.75 98 ILE A N 1
ATOM 760 C CA . ILE A 1 98 ? -11.450 1.724 8.266 1.00 93.75 98 ILE A CA 1
ATOM 761 C C . ILE A 1 98 ? -10.474 1.025 7.328 1.00 93.75 98 ILE A C 1
ATOM 763 O O . ILE A 1 98 ? -9.428 1.568 6.970 1.00 93.75 98 ILE A O 1
ATOM 767 N N . LYS A 1 99 ? -10.837 -0.177 6.867 1.00 95.25 99 LYS A N 1
ATOM 768 C CA . LYS A 1 99 ? -10.051 -0.886 5.855 1.00 95.25 99 LYS A CA 1
ATOM 769 C C . LYS A 1 99 ? -10.160 -0.181 4.505 1.00 95.25 99 LYS A C 1
ATOM 771 O O . LYS A 1 99 ? -11.184 -0.285 3.826 1.00 95.25 99 LYS A O 1
ATOM 776 N N . ILE A 1 100 ? -9.074 0.464 4.099 1.00 95.25 100 ILE A N 1
ATOM 777 C CA . ILE A 1 100 ? -8.966 1.270 2.872 1.00 95.25 100 ILE A CA 1
ATOM 778 C C . ILE A 1 100 ? -8.257 0.532 1.726 1.00 95.25 100 ILE A C 1
ATOM 780 O O . ILE A 1 100 ? -8.387 0.941 0.575 1.00 95.25 100 ILE A O 1
ATOM 784 N N . GLY A 1 101 ? -7.608 -0.607 2.003 1.00 94.69 101 GLY A N 1
ATOM 785 C CA . GLY A 1 101 ? -7.045 -1.491 0.980 1.00 94.69 101 GLY A CA 1
ATOM 786 C C . GLY A 1 101 ? -6.920 -2.937 1.461 1.00 94.69 101 GLY A C 1
ATOM 787 O O . GLY A 1 101 ? -6.441 -3.186 2.566 1.00 94.69 101 GLY A O 1
ATOM 788 N N . ASN A 1 102 ? -7.336 -3.902 0.637 1.00 97.00 102 ASN A N 1
ATOM 789 C CA . ASN A 1 102 ? -7.179 -5.335 0.900 1.00 97.00 102 ASN A CA 1
ATOM 790 C C . ASN A 1 102 ? -5.902 -5.879 0.237 1.00 97.00 102 ASN A C 1
ATOM 792 O O . ASN A 1 102 ? -5.640 -5.593 -0.934 1.00 97.00 102 ASN A O 1
ATOM 796 N N . ALA A 1 103 ? -5.136 -6.698 0.959 1.00 96.38 103 ALA A N 1
ATOM 797 C CA . ALA A 1 103 ? -3.839 -7.186 0.487 1.00 96.38 103 ALA A CA 1
ATOM 798 C C . ALA A 1 103 ? -3.905 -8.059 -0.779 1.00 96.38 103 ALA A C 1
ATOM 800 O O . ALA A 1 103 ? -2.972 -8.037 -1.581 1.00 96.38 103 ALA A O 1
ATOM 801 N N . ASP A 1 104 ? -5.007 -8.772 -1.016 1.00 96.62 104 ASP A N 1
ATOM 802 C CA . ASP A 1 104 ? -5.176 -9.666 -2.171 1.00 96.62 104 ASP A CA 1
ATOM 803 C C . ASP A 1 104 ? -5.525 -8.938 -3.469 1.00 96.62 104 ASP A C 1
ATOM 805 O O . ASP A 1 104 ? -5.503 -9.531 -4.545 1.00 96.62 104 ASP A O 1
ATOM 809 N N . THR A 1 105 ? -5.804 -7.640 -3.385 1.00 96.06 105 THR A N 1
ATOM 810 C CA . THR A 1 105 ? -6.212 -6.818 -4.533 1.00 96.06 105 THR A CA 1
ATOM 811 C C . THR A 1 105 ? -5.068 -6.017 -5.151 1.00 96.06 105 THR A C 1
ATOM 813 O O . THR A 1 105 ? -5.314 -5.186 -6.023 1.00 96.06 105 THR A O 1
ATOM 816 N N . ALA A 1 106 ? -3.833 -6.256 -4.699 1.00 95.38 106 ALA A N 1
ATOM 817 C CA . ALA A 1 106 ? -2.650 -5.547 -5.165 1.00 95.38 106 ALA A CA 1
ATOM 818 C C . ALA A 1 106 ? -2.551 -5.564 -6.698 1.00 95.38 106 ALA A C 1
ATOM 820 O O . ALA A 1 106 ? -2.519 -6.630 -7.321 1.00 95.38 106 ALA A O 1
ATOM 821 N N . ASN A 1 107 ? -2.457 -4.384 -7.303 1.00 94.81 107 ASN A N 1
ATOM 822 C CA . ASN A 1 107 ? -2.266 -4.241 -8.738 1.00 94.81 107 ASN A CA 1
ATOM 823 C C . ASN A 1 107 ? -1.232 -3.162 -9.051 1.00 94.81 107 ASN A C 1
ATOM 825 O O . ASN A 1 107 ? -1.275 -2.076 -8.481 1.00 94.81 107 ASN A O 1
ATOM 829 N N . PHE A 1 108 ? -0.310 -3.459 -9.963 1.00 92.19 108 PHE A N 1
ATOM 830 C CA . PHE A 1 108 ? 0.780 -2.563 -10.323 1.00 92.19 108 PHE A CA 1
ATOM 831 C C . PHE A 1 108 ? 0.459 -1.814 -11.612 1.00 92.19 108 PHE A C 1
ATOM 833 O O . PHE A 1 108 ? 0.028 -2.398 -12.606 1.00 92.19 108 PHE A O 1
ATOM 840 N N . PHE A 1 109 ? 0.745 -0.520 -11.600 1.00 90.56 109 PHE A N 1
ATOM 841 C CA . PHE A 1 109 ? 0.717 0.355 -12.758 1.00 90.56 109 PHE A CA 1
ATOM 842 C C . PHE A 1 109 ? 2.103 0.935 -12.957 1.00 90.56 109 PHE A C 1
ATOM 844 O O . PHE A 1 109 ? 2.768 1.326 -11.999 1.00 90.56 109 PHE A O 1
ATOM 851 N N . TYR A 1 110 ? 2.524 0.999 -14.211 1.00 86.81 110 TYR A N 1
ATOM 852 C CA . TYR A 1 110 ? 3.769 1.632 -14.598 1.00 86.81 110 TYR A CA 1
ATOM 853 C C . TYR A 1 110 ? 3.484 2.648 -15.692 1.00 86.81 110 TYR A C 1
ATOM 855 O O . TYR A 1 110 ? 2.881 2.310 -16.712 1.00 86.81 110 TYR A O 1
ATOM 863 N N . ASP A 1 111 ? 3.922 3.880 -15.467 1.00 84.56 111 ASP A N 1
ATOM 864 C CA . ASP A 1 111 ? 3.899 4.928 -16.472 1.00 84.56 111 ASP A CA 1
ATOM 865 C C . ASP A 1 111 ? 5.302 5.086 -17.061 1.00 84.56 111 ASP A C 1
ATOM 867 O O . ASP A 1 111 ? 6.224 5.571 -16.410 1.00 84.56 111 ASP A O 1
ATOM 871 N N . ALA A 1 112 ? 5.459 4.694 -18.323 1.00 83.94 112 ALA A N 1
ATOM 872 C CA . ALA A 1 112 ? 6.729 4.782 -19.033 1.00 83.94 112 ALA A CA 1
ATOM 873 C C . ALA A 1 112 ? 7.198 6.226 -19.278 1.00 83.94 112 ALA A C 1
ATOM 875 O O . ALA A 1 112 ? 8.396 6.449 -19.451 1.00 83.94 112 ALA A O 1
ATOM 876 N N . ALA A 1 113 ? 6.279 7.197 -19.331 1.00 82.44 113 ALA A N 1
ATOM 877 C CA . ALA A 1 113 ? 6.615 8.594 -19.589 1.00 82.44 113 ALA A CA 1
ATOM 878 C C . ALA A 1 113 ? 7.232 9.259 -18.354 1.00 82.44 113 ALA A C 1
ATOM 880 O O . ALA A 1 113 ? 8.191 10.019 -18.477 1.00 82.44 113 ALA A O 1
ATOM 881 N N . THR A 1 114 ? 6.696 8.952 -17.174 1.00 80.25 114 THR A N 1
ATOM 882 C CA . THR A 1 114 ? 7.153 9.512 -15.894 1.00 80.25 114 THR A CA 1
ATOM 883 C C . THR A 1 114 ? 8.068 8.566 -15.114 1.00 80.25 114 THR A C 1
ATOM 885 O O . THR A 1 114 ? 8.658 8.973 -14.119 1.00 80.25 114 THR A O 1
ATOM 888 N N . GLN A 1 115 ? 8.206 7.316 -15.571 1.00 81.38 115 GLN A N 1
ATOM 889 C CA . GLN A 1 115 ? 8.889 6.213 -14.883 1.00 81.38 115 GLN A CA 1
ATOM 890 C C . GLN A 1 115 ? 8.337 5.931 -13.478 1.00 81.38 115 GLN A C 1
ATOM 892 O O . GLN A 1 115 ? 9.026 5.368 -12.629 1.00 81.38 115 GLN A O 1
ATOM 897 N N . LEU A 1 116 ? 7.081 6.305 -13.234 1.00 82.38 116 LEU A N 1
ATOM 898 C CA . LEU A 1 116 ? 6.422 6.119 -11.951 1.00 82.38 116 LEU A CA 1
ATOM 899 C C . LEU A 1 116 ? 5.784 4.738 -11.860 1.00 82.38 116 LEU A C 1
ATOM 901 O O . LEU A 1 116 ? 5.207 4.226 -12.823 1.00 82.38 116 LEU A O 1
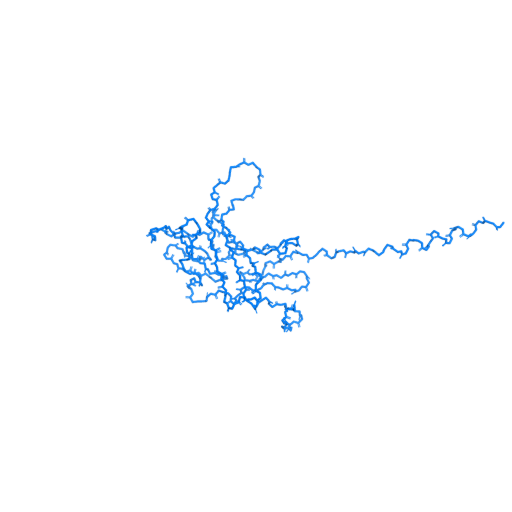ATOM 905 N N . VAL A 1 117 ? 5.859 4.156 -10.666 1.00 84.56 117 VAL A N 1
ATOM 906 C CA . VAL A 1 117 ? 5.250 2.864 -10.356 1.00 84.56 117 VAL A CA 1
ATOM 907 C C . VAL A 1 117 ? 4.241 3.067 -9.244 1.00 84.56 117 VAL A C 1
ATOM 909 O O . VAL A 1 117 ? 4.590 3.555 -8.173 1.00 84.56 117 VAL A O 1
ATOM 912 N N . ILE A 1 118 ? 3.000 2.664 -9.484 1.00 89.25 118 ILE A N 1
ATOM 913 C CA . ILE A 1 118 ? 1.915 2.768 -8.513 1.00 89.25 118 ILE A CA 1
ATOM 914 C C . ILE A 1 118 ? 1.424 1.367 -8.166 1.00 89.25 118 ILE A C 1
ATOM 916 O O . ILE A 1 118 ? 1.161 0.564 -9.057 1.00 89.25 118 ILE A O 1
ATOM 920 N N . VAL A 1 119 ? 1.262 1.084 -6.877 1.00 92.31 119 VAL A N 1
ATOM 921 C CA . VAL A 1 119 ? 0.570 -0.107 -6.381 1.00 92.31 119 VAL A CA 1
ATOM 922 C C . VAL A 1 119 ? -0.798 0.307 -5.863 1.00 92.31 119 VAL A C 1
ATOM 924 O O . VAL A 1 119 ? -0.911 1.187 -5.015 1.00 92.31 119 VAL A O 1
ATOM 927 N N . GLN A 1 120 ? -1.842 -0.314 -6.387 1.00 93.56 120 GLN A N 1
ATOM 928 C CA . GLN A 1 120 ? -3.224 -0.093 -5.989 1.00 93.56 120 GLN A CA 1
ATOM 929 C C . GLN A 1 120 ? -3.712 -1.243 -5.112 1.00 93.56 120 GLN A C 1
ATOM 931 O O . GLN A 1 120 ? -3.462 -2.401 -5.437 1.00 93.56 120 GLN A O 1
ATOM 936 N N . TYR A 1 121 ? -4.476 -0.927 -4.069 1.00 94.75 121 TYR A N 1
ATOM 937 C CA . TYR A 1 121 ? -5.212 -1.892 -3.254 1.00 94.75 121 TYR A CA 1
ATOM 938 C C . TYR A 1 121 ? -6.661 -1.429 -3.107 1.00 94.75 121 TYR A C 1
ATOM 940 O O . TYR A 1 121 ? -6.910 -0.311 -2.673 1.00 94.75 121 TYR A O 1
ATOM 948 N N . ALA A 1 122 ? -7.623 -2.280 -3.439 1.00 94.25 122 ALA A N 1
ATOM 949 C CA . ALA A 1 122 ? -9.051 -2.006 -3.328 1.00 94.25 122 ALA A CA 1
ATOM 950 C C . ALA A 1 122 ? -9.650 -2.598 -2.039 1.00 94.25 122 ALA A C 1
ATOM 952 O O . ALA A 1 122 ? -9.251 -3.662 -1.570 1.00 94.25 122 ALA A O 1
ATOM 953 N N . SER A 1 123 ? -10.653 -1.928 -1.477 1.00 92.19 123 SER A N 1
ATOM 954 C CA . SER A 1 123 ? -11.479 -2.405 -0.363 1.00 92.19 123 SER A CA 1
ATOM 955 C C . SER A 1 123 ? -12.911 -1.894 -0.544 1.00 92.19 123 SER A C 1
ATOM 957 O O . SER A 1 123 ? -13.274 -0.791 -0.131 1.00 92.19 123 SER A O 1
ATOM 959 N N . GLY A 1 124 ? -13.744 -2.678 -1.233 1.00 90.50 124 GLY A N 1
ATOM 960 C CA . GLY A 1 124 ? -15.092 -2.249 -1.611 1.00 90.50 124 GLY A CA 1
ATOM 961 C C . GLY A 1 124 ? -15.052 -1.057 -2.572 1.00 90.50 124 GLY A C 1
ATOM 962 O O . GLY A 1 124 ? -14.673 -1.218 -3.728 1.00 90.50 124 GLY A O 1
ATOM 963 N N . ARG A 1 125 ? -15.467 0.126 -2.101 1.00 87.19 125 ARG A N 1
ATOM 964 C CA . ARG A 1 125 ? -15.411 1.390 -2.867 1.00 87.19 125 ARG A CA 1
ATOM 965 C C . ARG A 1 125 ? -14.157 2.220 -2.581 1.00 87.19 125 ARG A C 1
ATOM 967 O O . ARG A 1 125 ? -13.913 3.201 -3.266 1.00 87.19 125 ARG A O 1
ATOM 974 N N . LEU A 1 126 ? -13.381 1.837 -1.571 1.00 87.62 126 LEU A N 1
ATOM 975 C CA . LEU A 1 126 ? -12.161 2.532 -1.175 1.00 87.62 126 LEU A CA 1
ATOM 976 C C . LEU A 1 126 ? -10.974 1.938 -1.930 1.00 87.62 126 LEU A C 1
ATOM 978 O O . LEU A 1 126 ? -10.976 0.749 -2.258 1.00 87.62 126 LEU A O 1
ATOM 982 N N . THR A 1 127 ? -9.982 2.767 -2.236 1.00 88.81 127 THR A N 1
ATOM 983 C CA . THR A 1 127 ? -8.819 2.357 -3.025 1.00 88.81 127 THR A CA 1
ATOM 984 C C . THR A 1 127 ? -7.575 3.086 -2.562 1.00 88.81 127 THR A C 1
ATOM 986 O O . THR A 1 127 ? -7.444 4.266 -2.849 1.00 88.81 127 THR A O 1
ATOM 989 N N . THR A 1 128 ? -6.614 2.377 -1.982 1.00 92.50 128 THR A N 1
ATOM 990 C CA . THR A 1 128 ? -5.291 2.924 -1.680 1.00 92.50 128 THR A CA 1
ATOM 991 C C . THR A 1 128 ? -4.387 2.923 -2.913 1.00 92.50 128 THR A C 1
ATOM 993 O O . THR A 1 128 ? -4.230 1.872 -3.533 1.00 92.50 128 THR A O 1
ATOM 996 N N . LEU A 1 129 ? -3.739 4.049 -3.240 1.00 92.62 129 LEU A N 1
ATOM 997 C CA . LEU A 1 129 ? -2.615 4.098 -4.183 1.00 92.62 129 LEU A CA 1
ATOM 998 C C . LEU A 1 129 ? -1.301 4.370 -3.451 1.00 92.62 129 LEU A C 1
ATOM 1000 O O . LEU A 1 129 ? -1.195 5.205 -2.555 1.00 92.62 129 LEU A O 1
ATOM 1004 N N . VAL A 1 130 ? -0.271 3.659 -3.873 1.00 90.62 130 VAL A N 1
ATOM 1005 C CA . VAL A 1 130 ? 1.072 3.694 -3.309 1.00 90.62 130 VAL A CA 1
ATOM 1006 C C . VAL A 1 130 ? 2.032 3.997 -4.446 1.00 90.62 130 VAL A C 1
ATOM 1008 O O . VAL A 1 130 ? 2.257 3.143 -5.295 1.00 90.62 130 VAL A O 1
ATOM 1011 N N . LEU A 1 131 ? 2.595 5.201 -4.475 1.00 89.00 131 LEU A N 1
ATOM 1012 C CA . LEU A 1 131 ? 3.647 5.553 -5.417 1.00 89.00 131 LEU A CA 1
ATOM 1013 C C . LEU A 1 131 ? 4.996 5.064 -4.888 1.00 89.00 131 LEU A C 1
ATOM 1015 O O . LEU A 1 131 ? 5.439 5.509 -3.832 1.00 89.00 131 LEU A O 1
ATOM 1019 N N . LEU A 1 132 ? 5.659 4.194 -5.644 1.00 86.12 132 LEU A N 1
ATOM 1020 C CA . LEU A 1 132 ? 7.013 3.733 -5.361 1.00 86.12 132 LEU A CA 1
ATOM 1021 C C . LEU A 1 132 ? 8.033 4.684 -5.995 1.00 86.12 132 LEU A C 1
ATOM 1023 O O . LEU A 1 132 ? 8.027 4.903 -7.206 1.00 86.12 132 LEU A O 1
ATOM 1027 N N . ILE A 1 133 ? 8.934 5.205 -5.170 1.00 81.69 133 ILE A N 1
ATOM 1028 C CA . ILE A 1 133 ? 10.088 6.015 -5.554 1.00 81.69 133 ILE A CA 1
ATOM 1029 C C . ILE A 1 133 ? 11.344 5.214 -5.227 1.00 81.69 133 ILE A C 1
ATOM 1031 O O . ILE A 1 133 ? 11.490 4.689 -4.123 1.00 81.69 133 ILE A O 1
ATOM 1035 N N . CYS A 1 134 ? 12.265 5.122 -6.182 1.00 75.56 134 CYS A N 1
ATOM 1036 C CA . CYS A 1 134 ? 13.587 4.567 -5.930 1.00 75.56 134 CYS A CA 1
ATOM 1037 C C . CYS A 1 134 ? 14.494 5.667 -5.367 1.00 75.56 134 CYS A C 1
ATOM 1039 O O . CYS A 1 134 ? 14.716 6.678 -6.032 1.00 75.56 134 CYS A O 1
ATOM 1041 N N . ASP A 1 135 ? 14.998 5.478 -4.147 1.00 76.88 135 ASP A N 1
ATOM 1042 C CA . ASP A 1 135 ? 15.945 6.396 -3.516 1.00 76.88 135 ASP A CA 1
ATOM 1043 C C . ASP A 1 135 ? 17.193 5.633 -3.073 1.00 76.88 135 ASP A C 1
ATOM 1045 O O . ASP A 1 135 ? 17.193 4.891 -2.092 1.00 76.88 135 ASP A O 1
ATOM 1049 N N . HIS A 1 136 ? 18.282 5.841 -3.811 1.00 75.69 136 HIS A N 1
ATOM 1050 C CA . HIS A 1 136 ? 19.568 5.199 -3.549 1.00 75.69 136 HIS A CA 1
ATOM 1051 C C . HIS A 1 136 ? 20.265 5.717 -2.283 1.00 75.69 136 HIS A C 1
ATOM 1053 O O . HIS A 1 136 ? 21.234 5.107 -1.835 1.00 75.69 136 HIS A O 1
ATOM 1059 N N . SER A 1 137 ? 19.805 6.834 -1.715 1.00 78.94 137 SER A N 1
ATOM 1060 C CA . SER A 1 137 ? 20.332 7.388 -0.467 1.00 78.94 137 SER A CA 1
ATOM 1061 C C . SER A 1 137 ? 19.598 6.877 0.775 1.00 78.94 137 SER A C 1
ATOM 1063 O O . SER A 1 137 ? 20.101 7.024 1.893 1.00 78.94 137 SER A O 1
ATOM 1065 N N . ALA A 1 138 ? 18.433 6.247 0.599 1.00 72.56 138 ALA A N 1
ATOM 1066 C CA . ALA A 1 138 ? 17.635 5.745 1.703 1.00 72.56 138 ALA A CA 1
ATOM 1067 C C . ALA A 1 138 ? 18.295 4.518 2.355 1.00 72.56 138 ALA A C 1
ATOM 1069 O O . ALA A 1 138 ? 18.598 3.516 1.709 1.00 72.56 138 ALA A O 1
ATOM 1070 N N . ILE A 1 139 ? 18.479 4.586 3.675 1.00 77.56 139 ILE A N 1
ATOM 1071 C CA . ILE A 1 139 ? 19.025 3.490 4.496 1.00 77.56 139 ILE A CA 1
ATOM 1072 C C . ILE A 1 139 ? 17.934 2.589 5.095 1.00 77.56 139 ILE A C 1
ATOM 1074 O O . ILE A 1 139 ? 18.218 1.479 5.538 1.00 77.56 139 ILE A O 1
ATOM 1078 N N . ALA A 1 140 ? 16.687 3.064 5.117 1.00 78.88 140 ALA A N 1
ATOM 1079 C CA . ALA A 1 140 ? 15.507 2.327 5.557 1.00 78.88 140 ALA A CA 1
ATOM 1080 C C . ALA A 1 140 ? 14.278 2.759 4.732 1.00 78.88 140 ALA A C 1
ATOM 1082 O O . ALA A 1 140 ? 14.225 3.916 4.310 1.00 78.88 140 ALA A O 1
ATOM 1083 N N . PRO A 1 141 ? 13.305 1.861 4.476 1.00 81.06 141 PRO A N 1
ATOM 1084 C CA . PRO A 1 141 ? 12.085 2.218 3.759 1.00 81.06 141 PRO A CA 1
ATOM 1085 C C . PRO A 1 141 ? 11.299 3.306 4.493 1.00 81.06 141 PRO A C 1
ATOM 1087 O O . PRO A 1 141 ? 11.116 3.217 5.709 1.00 81.06 141 PRO A O 1
ATOM 1090 N N . VAL A 1 142 ? 10.804 4.298 3.752 1.00 86.12 142 VAL A N 1
ATOM 1091 C CA . VAL A 1 142 ? 10.019 5.416 4.300 1.00 86.12 142 VAL A CA 1
ATOM 1092 C C . VAL A 1 142 ? 8.615 5.402 3.708 1.00 86.12 142 VAL A C 1
ATOM 1094 O O . VAL A 1 142 ? 8.454 5.255 2.496 1.00 86.12 142 VAL A O 1
ATOM 1097 N N . TYR A 1 143 ? 7.620 5.592 4.575 1.00 87.88 143 TYR A N 1
ATOM 1098 C CA . TYR A 1 143 ? 6.209 5.725 4.228 1.00 87.88 143 TYR A CA 1
ATOM 1099 C C . TYR A 1 143 ? 5.714 7.118 4.601 1.00 87.88 143 TYR A C 1
ATOM 1101 O O . TYR A 1 143 ? 5.830 7.523 5.758 1.00 87.88 143 TYR A O 1
ATOM 1109 N N . VAL A 1 144 ? 5.158 7.837 3.625 1.00 89.75 144 VAL A N 1
ATOM 1110 C CA . VAL A 1 144 ? 4.560 9.160 3.832 1.00 89.75 144 VAL A CA 1
ATOM 1111 C C . VAL A 1 144 ? 3.104 9.131 3.356 1.00 89.75 144 VAL A C 1
ATOM 1113 O O . VAL A 1 144 ? 2.857 9.218 2.146 1.00 89.75 144 VAL A O 1
ATOM 1116 N N . PRO A 1 145 ? 2.130 8.990 4.272 1.00 86.62 145 PRO A N 1
ATOM 1117 C CA . PRO A 1 145 ? 0.722 9.117 3.932 1.00 86.62 145 PRO A CA 1
ATOM 1118 C C . PRO A 1 145 ? 0.370 10.588 3.679 1.00 86.62 145 PRO A C 1
ATOM 1120 O O . PRO A 1 145 ? 0.658 11.463 4.494 1.00 86.62 145 PRO A O 1
ATOM 1123 N N . ILE A 1 146 ? -0.250 10.874 2.534 1.00 88.50 146 ILE A N 1
ATOM 1124 C CA . ILE A 1 146 ? -0.726 12.231 2.220 1.00 88.50 146 ILE A CA 1
ATOM 1125 C C . ILE A 1 146 ? -2.113 12.475 2.800 1.00 88.50 146 ILE A C 1
ATOM 1127 O O . ILE A 1 146 ? -2.391 13.578 3.258 1.00 88.50 146 ILE A O 1
ATOM 1131 N N . GLY A 1 147 ? -2.956 11.446 2.806 1.00 82.12 147 GLY A N 1
ATOM 1132 C CA . GLY A 1 147 ? -4.310 11.529 3.324 1.00 82.12 147 GLY A CA 1
ATOM 1133 C C . GLY A 1 147 ? -5.393 11.179 2.307 1.00 82.12 147 GLY A C 1
ATOM 1134 O O . GLY A 1 147 ? -5.108 10.769 1.172 1.00 82.12 147 GLY A O 1
ATOM 1135 N N . SER A 1 148 ? -6.648 11.368 2.706 1.00 77.62 148 SER A N 1
ATOM 1136 C CA . SER A 1 148 ? -7.809 11.220 1.826 1.00 77.62 148 SER A CA 1
ATOM 1137 C C . SER A 1 148 ? -7.972 12.431 0.903 1.00 77.62 148 SER A C 1
ATOM 1139 O O . SER A 1 148 ? -8.028 13.575 1.344 1.00 77.62 148 SER A O 1
ATOM 1141 N N . LEU A 1 149 ? -8.106 12.190 -0.405 1.00 68.56 149 LEU A N 1
ATOM 1142 C CA . LEU A 1 149 ? -8.297 13.256 -1.401 1.00 68.56 149 LEU A CA 1
ATOM 1143 C C . LEU A 1 149 ? -9.767 13.671 -1.616 1.00 68.56 149 LEU A C 1
ATOM 1145 O O . LEU A 1 149 ? -10.056 14.450 -2.526 1.00 68.56 149 LEU A O 1
ATOM 1149 N N . GLY A 1 150 ? -10.696 13.187 -0.782 1.00 57.25 150 GLY A N 1
ATOM 1150 C CA . GLY A 1 150 ? -12.124 13.520 -0.852 1.00 57.25 150 GLY A CA 1
ATOM 1151 C C . GLY A 1 150 ? -12.832 13.057 -2.143 1.00 57.25 150 GLY A C 1
ATOM 1152 O O . GLY A 1 150 ? -12.222 12.437 -3.015 1.00 57.25 150 GLY A O 1
ATOM 1153 N N . PRO A 1 151 ? -14.154 13.287 -2.275 1.00 48.34 151 PRO A N 1
ATOM 1154 C CA . PRO A 1 151 ? -14.886 13.063 -3.520 1.00 48.34 151 PRO A CA 1
ATOM 1155 C C . PRO A 1 151 ? -14.669 14.247 -4.476 1.00 48.34 151 PRO A C 1
ATOM 1157 O O . PRO A 1 151 ? -15.153 15.350 -4.223 1.00 48.34 151 PRO A O 1
ATOM 1160 N N . GLN A 1 152 ? -13.960 14.047 -5.588 1.00 39.16 152 GLN A N 1
ATOM 1161 C CA . GLN A 1 152 ? -13.853 15.094 -6.612 1.00 39.16 152 GLN A CA 1
ATOM 1162 C C . GLN A 1 152 ? -15.167 15.230 -7.410 1.00 39.16 152 GLN A C 1
ATOM 1164 O O . GLN A 1 152 ? -15.789 14.216 -7.749 1.00 39.16 152 GLN A O 1
ATOM 1169 N N . PRO A 1 153 ? -15.625 16.456 -7.732 1.00 30.42 153 PRO A N 1
ATOM 1170 C CA . PRO A 1 153 ? -16.878 16.658 -8.445 1.00 30.42 153 PRO A CA 1
ATOM 1171 C C . PRO A 1 153 ? -16.754 16.265 -9.926 1.00 30.42 153 PRO A C 1
ATOM 1173 O O . PRO A 1 153 ? -16.018 16.864 -10.700 1.00 30.42 153 PRO A O 1
ATOM 1176 N N . ILE A 1 154 ? -17.514 15.230 -10.281 1.00 35.03 154 ILE A N 1
ATOM 1177 C CA . ILE A 1 154 ? -18.187 14.931 -11.556 1.00 35.03 154 ILE A CA 1
ATOM 1178 C C . ILE A 1 154 ? -17.766 15.810 -12.754 1.00 35.03 154 ILE A C 1
ATOM 1180 O O . ILE A 1 154 ? -18.316 16.888 -12.938 1.00 35.03 154 ILE A O 1
ATOM 1184 N N . PHE A 1 155 ? -16.929 15.272 -13.651 1.00 24.98 155 PHE A N 1
ATOM 1185 C CA . PHE A 1 155 ? -17.213 15.223 -15.096 1.00 24.98 155 PHE A CA 1
ATOM 1186 C C . PHE A 1 155 ? -16.354 14.134 -15.787 1.00 24.98 155 PHE A C 1
ATOM 1188 O O . PHE A 1 155 ? -15.167 14.296 -16.034 1.00 24.98 155 PHE A O 1
ATOM 1195 N N . CYS A 1 156 ? -17.024 13.017 -16.099 1.00 21.56 156 CYS A N 1
ATOM 1196 C CA . CYS A 1 156 ? -16.675 11.924 -17.022 1.00 21.56 156 CYS A CA 1
ATOM 1197 C C . CYS A 1 156 ? -15.469 10.984 -16.754 1.00 21.56 156 CYS A C 1
ATOM 1199 O O . CYS A 1 156 ? -14.358 11.195 -17.217 1.00 21.56 156 CYS A O 1
ATOM 1201 N N . ARG A 1 157 ? -15.863 9.791 -16.271 1.00 20.53 157 ARG A N 1
ATOM 1202 C CA . ARG A 1 157 ? -15.334 8.427 -16.505 1.00 20.53 157 ARG A CA 1
ATOM 1203 C C . ARG A 1 157 ? -14.137 7.931 -15.677 1.00 20.53 157 ARG A C 1
ATOM 1205 O O . ARG A 1 157 ? -12.988 8.057 -16.069 1.00 20.53 157 ARG A O 1
ATOM 1212 N N . LEU A 1 158 ? -14.546 7.101 -14.710 1.00 21.86 158 LEU A N 1
ATOM 1213 C CA . LEU A 1 158 ? -13.912 5.892 -14.172 1.00 21.86 158 LEU A CA 1
ATOM 1214 C C . LEU A 1 158 ? -12.934 6.074 -12.997 1.00 21.86 158 LEU A C 1
ATOM 1216 O O . LEU A 1 158 ? -11.764 6.383 -13.166 1.00 21.86 158 LEU A O 1
ATOM 1220 N N . PHE A 1 159 ? -13.495 5.690 -11.843 1.00 25.98 159 PHE A N 1
ATOM 1221 C CA . PHE A 1 159 ? -12.917 5.268 -10.566 1.00 25.98 159 PHE A CA 1
ATOM 1222 C C . PHE A 1 159 ? -12.659 6.334 -9.495 1.00 25.98 159 PHE A C 1
ATOM 1224 O O . PHE A 1 159 ? -11.914 7.288 -9.679 1.00 25.98 159 PHE A O 1
ATOM 1231 N N . ASP A 1 160 ? -13.321 6.097 -8.355 1.00 24.67 160 ASP A N 1
ATOM 1232 C CA . ASP A 1 160 ? -12.943 6.550 -7.017 1.00 24.67 160 ASP A CA 1
ATOM 1233 C C . ASP A 1 160 ? -11.432 6.351 -6.835 1.00 24.67 160 ASP A C 1
ATOM 1235 O O . ASP A 1 160 ? -10.935 5.223 -6.867 1.00 24.67 160 ASP A O 1
ATOM 1239 N N . ILE A 1 161 ? -10.700 7.450 -6.677 1.00 32.34 161 ILE A N 1
ATOM 1240 C CA . ILE A 1 161 ? -9.262 7.461 -6.411 1.00 32.34 161 ILE A CA 1
ATOM 1241 C C . ILE A 1 161 ? -9.091 8.090 -5.034 1.00 32.34 161 ILE A C 1
ATOM 1243 O O . ILE A 1 161 ? -9.307 9.291 -4.883 1.00 32.34 161 ILE A O 1
ATOM 1247 N N . GLN A 1 162 ? -8.720 7.304 -4.022 1.00 37.53 162 GLN A N 1
ATOM 1248 C CA . GLN A 1 162 ? -8.507 7.833 -2.674 1.00 37.53 162 GLN A CA 1
ATOM 1249 C C . GLN A 1 162 ? -7.318 7.188 -1.976 1.00 37.53 162 GLN A C 1
ATOM 1251 O O . GLN A 1 162 ? -7.509 6.270 -1.198 1.00 37.53 162 GLN A O 1
ATOM 1256 N N . LEU A 1 163 ? -6.121 7.721 -2.235 1.00 35.59 163 LEU A N 1
ATOM 1257 C CA . LEU A 1 163 ? -4.949 7.849 -1.343 1.00 35.59 163 LEU A CA 1
ATOM 1258 C C . LEU A 1 163 ? -3.709 7.839 -2.223 1.00 35.59 163 LEU A C 1
ATOM 1260 O O . LEU A 1 163 ? -3.559 6.917 -3.010 1.00 35.59 163 LEU A O 1
ATOM 1264 N N . PHE A 1 164 ? -2.810 8.807 -2.063 1.00 40.66 164 PHE A N 1
ATOM 1265 C CA . PHE A 1 164 ? -1.421 8.641 -2.483 1.00 40.66 164 PHE A CA 1
ATOM 1266 C C . PHE A 1 164 ? -0.597 8.462 -1.218 1.00 40.66 164 PHE A C 1
ATOM 1268 O O . PHE A 1 164 ? -0.543 9.346 -0.366 1.00 40.66 164 PHE A O 1
ATOM 1275 N N . ALA A 1 165 ? 0.040 7.314 -1.085 1.00 40.44 165 ALA A N 1
ATOM 1276 C CA . ALA A 1 165 ? 1.172 7.168 -0.199 1.00 40.44 165 ALA A CA 1
ATOM 1277 C C . ALA A 1 165 ? 2.445 7.234 -1.028 1.00 40.44 165 ALA A C 1
ATOM 1279 O O . ALA A 1 165 ? 2.579 6.498 -2.006 1.00 40.44 165 ALA A O 1
ATOM 1280 N N . PHE A 1 166 ? 3.381 8.088 -0.633 1.00 36.56 166 PHE A N 1
ATOM 1281 C CA . PHE A 1 166 ? 4.717 8.079 -1.211 1.00 36.56 166 PHE A CA 1
ATOM 1282 C C . PHE A 1 166 ? 5.582 7.079 -0.454 1.00 36.56 166 PHE A C 1
ATOM 1284 O O . PHE A 1 166 ? 5.600 7.051 0.780 1.00 36.56 166 PHE A O 1
ATOM 1291 N N . TRP A 1 167 ? 6.284 6.253 -1.217 1.00 37.59 167 TRP A N 1
ATOM 1292 C CA . TRP A 1 167 ? 7.220 5.262 -0.724 1.00 37.59 167 TRP A CA 1
ATOM 1293 C C . TRP A 1 167 ? 8.593 5.558 -1.262 1.00 37.59 167 TRP A C 1
ATOM 1295 O O . TRP A 1 167 ? 8.748 5.669 -2.470 1.00 37.59 167 TRP A O 1
ATOM 1305 N N . TYR A 1 168 ? 9.587 5.586 -0.387 1.00 38.62 168 TYR A N 1
ATOM 1306 C CA . TYR A 1 168 ? 10.985 5.553 -0.794 1.00 38.62 168 TYR A CA 1
ATOM 1307 C C . TYR A 1 168 ? 11.493 4.128 -0.560 1.00 38.62 168 TYR A C 1
ATOM 1309 O O . TYR A 1 168 ? 11.603 3.670 0.581 1.00 38.62 168 TYR A O 1
ATOM 1317 N N . ALA A 1 169 ? 11.696 3.382 -1.646 1.00 36.44 169 ALA A N 1
ATOM 1318 C CA . ALA A 1 169 ? 12.174 2.007 -1.619 1.00 36.44 169 ALA A CA 1
ATOM 1319 C C . ALA A 1 169 ? 13.703 1.972 -1.494 1.00 36.44 169 ALA A C 1
ATOM 1321 O O . ALA A 1 169 ? 14.419 2.593 -2.280 1.00 36.44 169 ALA A O 1
ATOM 1322 N N . VAL A 1 170 ? 14.175 1.188 -0.523 1.00 33.62 170 VAL A N 1
ATOM 1323 C CA . VAL A 1 170 ? 15.587 0.868 -0.284 1.00 33.62 170 VAL A CA 1
ATOM 1324 C C . VAL A 1 170 ? 16.002 -0.351 -1.104 1.00 33.62 170 VAL A C 1
ATOM 1326 O O . VAL A 1 170 ? 15.303 -1.359 -1.102 1.00 33.62 170 VAL A O 1
ATOM 1329 N N . HIS A 1 171 ? 17.146 -0.219 -1.780 1.00 34.22 171 HIS A N 1
ATOM 1330 C CA . HIS A 1 171 ? 18.134 -1.206 -2.262 1.00 34.22 171 HIS A CA 1
ATOM 1331 C C . HIS A 1 171 ? 17.742 -2.653 -2.670 1.00 34.22 171 HIS A C 1
ATOM 1333 O O . HIS A 1 171 ? 18.633 -3.486 -2.794 1.00 34.22 171 HIS A O 1
ATOM 1339 N N . GLU A 1 172 ? 16.493 -3.007 -2.971 1.00 34.53 172 GLU A N 1
ATOM 1340 C CA . GLU A 1 172 ? 16.196 -4.334 -3.551 1.00 34.53 172 GLU A CA 1
ATOM 1341 C C . GLU A 1 172 ? 15.125 -4.306 -4.650 1.00 34.53 172 GLU A C 1
ATOM 1343 O O . GLU A 1 172 ? 14.204 -5.120 -4.681 1.00 34.53 172 GLU A O 1
ATOM 1348 N N . ILE A 1 173 ? 15.278 -3.415 -5.634 1.00 40.28 173 ILE A N 1
ATOM 1349 C CA . ILE A 1 173 ? 14.739 -3.702 -6.971 1.00 40.28 173 ILE A CA 1
ATOM 1350 C C . ILE A 1 173 ? 15.756 -4.624 -7.650 1.00 40.28 173 ILE A C 1
ATOM 1352 O O . ILE A 1 173 ? 16.757 -4.173 -8.199 1.00 40.28 173 ILE A O 1
ATOM 1356 N N . TYR A 1 174 ? 15.548 -5.936 -7.554 1.00 40.75 174 TYR A N 1
ATOM 1357 C CA . TYR A 1 174 ? 16.365 -6.890 -8.299 1.00 40.75 174 TYR A CA 1
ATOM 1358 C C . TYR A 1 174 ? 15.920 -6.916 -9.767 1.00 40.75 174 TYR A C 1
ATOM 1360 O O . TYR A 1 174 ? 14.832 -7.403 -10.080 1.00 40.75 174 TYR A O 1
ATOM 1368 N N . GLU A 1 175 ? 16.784 -6.464 -10.678 1.00 38.94 175 GLU A N 1
ATOM 1369 C CA . GLU A 1 175 ? 16.698 -6.862 -12.0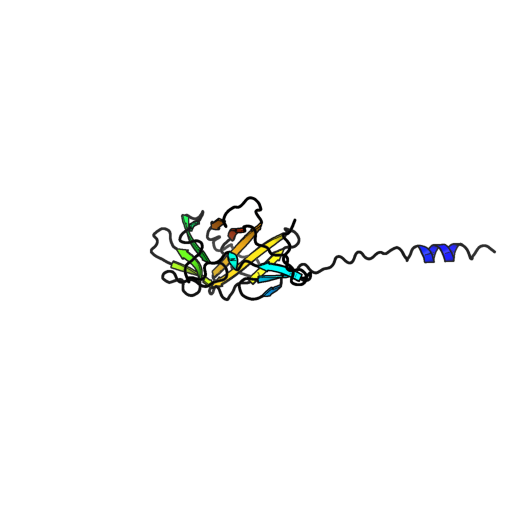84 1.00 38.94 175 GLU A CA 1
ATOM 1370 C C . GLU A 1 175 ? 17.069 -8.351 -12.182 1.00 38.94 175 GLU A C 1
ATOM 1372 O O . GLU A 1 175 ? 18.242 -8.729 -12.175 1.00 38.94 175 GLU A O 1
ATOM 1377 N N . GLU A 1 176 ? 16.067 -9.232 -12.236 1.00 37.88 176 GLU A N 1
ATOM 1378 C CA . GLU A 1 176 ? 16.286 -10.630 -12.610 1.00 37.88 176 GLU A CA 1
ATOM 1379 C C . GLU A 1 176 ? 16.445 -10.717 -14.132 1.00 37.88 176 GLU A C 1
ATOM 1381 O O . GLU A 1 176 ? 15.466 -10.803 -14.865 1.00 37.88 176 GLU A O 1
ATOM 1386 N N . SER A 1 177 ? 17.688 -10.740 -14.618 1.00 37.59 177 SER A N 1
ATOM 1387 C CA . SER A 1 177 ? 17.986 -11.217 -15.972 1.00 37.59 177 SER A CA 1
ATOM 1388 C C . SER A 1 177 ? 18.593 -12.621 -15.879 1.00 37.59 177 SER A C 1
ATOM 1390 O O . SER A 1 177 ? 19.593 -12.843 -15.200 1.00 37.59 177 SER A O 1
ATOM 1392 N N . ASN A 1 178 ? 17.952 -13.609 -16.513 1.00 34.06 178 ASN A N 1
ATOM 1393 C CA . ASN A 1 178 ? 18.455 -14.988 -16.636 1.00 34.06 178 ASN A CA 1
ATOM 1394 C C . ASN A 1 178 ? 18.872 -15.686 -15.321 1.00 34.06 178 ASN A C 1
ATOM 1396 O O . ASN A 1 178 ? 19.838 -16.446 -15.299 1.00 34.06 178 ASN A O 1
ATOM 1400 N N . GLY A 1 179 ? 18.146 -15.457 -14.220 1.00 37.66 179 GLY A N 1
ATOM 1401 C CA . GLY A 1 179 ? 18.402 -16.142 -12.944 1.00 37.66 179 GLY A CA 1
ATOM 1402 C C . GLY A 1 179 ? 19.668 -15.684 -12.212 1.00 37.66 179 GLY A C 1
ATOM 1403 O O . GLY A 1 179 ? 20.075 -16.324 -11.243 1.00 37.66 179 GLY A O 1
ATOM 1404 N N . ILE A 1 180 ? 20.278 -14.576 -12.641 1.00 32.09 180 ILE A N 1
ATOM 1405 C CA . ILE A 1 180 ? 21.425 -13.963 -11.975 1.00 32.09 180 ILE A CA 1
ATOM 1406 C C . ILE A 1 180 ? 20.994 -12.591 -11.447 1.00 32.09 180 ILE A C 1
ATOM 1408 O O . ILE A 1 180 ? 20.468 -11.759 -12.184 1.00 32.09 180 ILE A O 1
ATOM 1412 N N . ARG A 1 181 ? 21.192 -12.373 -10.141 1.00 38.31 181 ARG A N 1
ATOM 1413 C CA . ARG A 1 181 ? 20.926 -11.091 -9.476 1.00 38.31 181 ARG A CA 1
ATOM 1414 C C . ARG A 1 181 ? 22.054 -10.123 -9.812 1.00 38.31 181 ARG A C 1
ATOM 1416 O O . ARG A 1 181 ? 23.188 -10.357 -9.397 1.00 38.31 181 ARG A O 1
ATOM 1423 N N . TYR A 1 182 ? 21.744 -9.036 -10.508 1.00 35.84 182 TYR A N 1
ATOM 1424 C CA . TYR A 1 182 ? 22.683 -7.935 -10.700 1.00 35.84 182 TYR A CA 1
ATOM 1425 C C . TYR A 1 182 ? 22.190 -6.690 -9.953 1.00 35.84 182 TYR A C 1
ATOM 1427 O O . TYR A 1 182 ? 20.996 -6.393 -10.009 1.00 35.84 182 TYR A O 1
ATOM 1435 N N . PRO A 1 183 ? 23.075 -5.955 -9.254 1.00 29.62 183 PRO A N 1
ATOM 1436 C CA . PRO A 1 183 ? 22.744 -4.617 -8.784 1.00 29.62 183 PRO A CA 1
ATOM 1437 C C . PRO A 1 183 ? 22.557 -3.703 -10.004 1.00 29.62 183 PRO A C 1
ATOM 1439 O O . PRO A 1 183 ? 23.444 -3.623 -10.859 1.00 29.62 183 PRO A O 1
ATOM 1442 N N . SER A 1 184 ? 21.402 -3.040 -10.102 1.00 38.59 184 SER A N 1
ATOM 1443 C CA . SER A 1 184 ? 21.151 -2.020 -11.125 1.00 38.59 184 SER A CA 1
ATOM 1444 C C . SER A 1 184 ? 22.107 -0.845 -10.903 1.00 38.59 184 SER A C 1
ATOM 1446 O O . SER A 1 184 ? 22.176 -0.318 -9.790 1.00 38.59 184 SER A O 1
ATOM 1448 N N . LYS A 1 185 ? 22.867 -0.479 -11.939 1.00 34.34 185 LYS A N 1
ATOM 1449 C CA . LYS A 1 185 ? 23.756 0.691 -11.930 1.00 34.34 185 LYS A CA 1
ATOM 1450 C C . LYS A 1 185 ? 22.988 1.993 -12.076 1.00 34.34 185 LYS A C 1
ATOM 1452 O O . LYS A 1 185 ? 21.997 1.984 -12.836 1.00 34.34 185 LYS A O 1
#

Organism: NCBI:txid2493646

InterPro domains:
  IPR009011 Mannose-6-phosphate receptor binding domain superfamily [G3DSA:2.70.130.10] (27-154)
  IPR009011 Mannose-6-phosphate receptor binding domain superfamily [SSF50911] (36-141)

Foldseek 3Di:
DPPPVVVVVVVVVVPPPPPPPPPPWQWFCDDFQAWTATPQGFMGGCPVVFDAPQAFSQFQCQAPVRWTKGAGGQFAHDDPVQGQARMWIAGNVNPDIDRQFHRRQWDWGADPVVRWIWIWGHDPQHIEIEIEDEDAPDP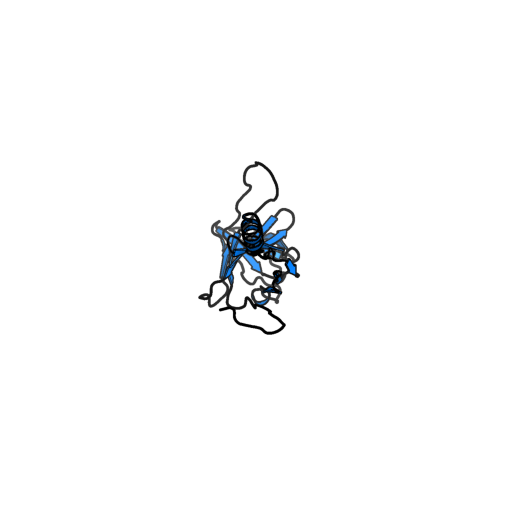HKDKHWHFFPDDDDDDDDDGDDTTYIYIHDYDDSFGDDPNDTDRDD

pLDDT: mean 74.09, std 24.0, range [20.53, 98.5]

Secondary structure (DSSP, 8-state):
--SSSHHHHHTTGGGG------------EEETTTEE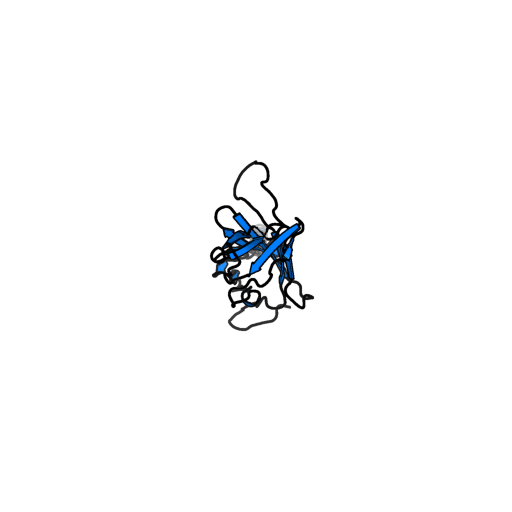E-TTS-EEE-GGGS-SSSS-SEEEEEPTTS-EEEE-SSS-EEETTEEEEEEEEE-TTS--EEEEEEGGG-EEEEETTTTEEEEEEEETTEEEEEEEEE-TT-SS-EEEE----------S-------EEEEEE-S---EEETTEEE---

Sequence (185 aa):
MEMYGVLRIILTLTSYIVLCTRGQGTSCKTKGRCKCVFDDGKAINIMSLGNTDSKPRFQDVRGQDEEYYSYNPCYPFTEGDCTDAASCLIDQNLQKQIKIGNADTANFFYDAATQLVIVQYASGRLTTLVLLICDHSAIAPVYVPIGSLGPQPIFCRLFDIQLFAFWYAVHEIYEESNGIRYPSK